Protein AF-A0A7S1SVE2-F1 (afdb_monomer_lite)

Foldseek 3Di:
DFEPPDPVSVVVVVVVCVVPVPPPDDYDDVVLNVVLCVQFVARADPLSSVVSVCLVPPPAAEDEPLQDDPPALDAPDLPDNDDDDVPVVVNHDSVSSVVVVVVCVVVVVYHHQYQQPDADCVVPVDDNPDHQFQDENYHPRNDTFHDWDAQWADAVPCSNFIDGHPVTNVQHRGGRPGGDDDPPDDCVVVVGHGDDNVD

Secondary structure (DSSP, 8-state):
-B---SHHHHHHHHHHHHH-TTS---B--HHHHHHHHTSSSSPPPHHHHHHHHHHHH-SS-EE-S----TTSSS-SSSS----PPTTGGGGS-HHHHHHHHHHHHHTTSSEE--TT-S--HHHH-----SPPTT----TT--SPPPP-BTTEEEETTEEEEEEE-TTHHHH---B-S---PPTT--TTTTTPPPP-TT-

InterPro domains:
  IPR001675 Glycosyl transferase family 29 [PF00777] (24-109)
  IPR038578 GT29-like superfamiliy [G3DSA:3.90.1480.20] (2-114)

pLDDT: mean 71.11, std 17.07, range [37.72, 96.81]

Organism: NCBI:txid63592

Radius of gyration: 19.9 Å; chains: 1; bounding box: 57×47×45 Å

Sequence (199 aa):
LQQMQSKNALLRYSRMKHDDPDLHLAALDPAFTAYVNANIATLPTGGYFALMFALQKCRTIRIYGFHWQQGHGVPHHYFNTEKPLAGTEQLHDYAAEHERLDALADAGVVEVAQPCLRGCQDETGVPCQKCAPGSACACGGGHPLPLALPGFCHLPRALHCFYACPGGAAQCPGGPGGSACPRGFSPLKENATCASRED

Structure (mmCIF, N/CA/C/O backbone):
data_AF-A0A7S1SVE2-F1
#
_entry.id   AF-A0A7S1SVE2-F1
#
loop_
_atom_site.group_PDB
_atom_site.id
_atom_site.type_symbol
_atom_site.label_atom_id
_atom_site.label_alt_id
_atom_site.label_comp_id
_atom_site.label_asym_id
_atom_site.label_entity_id
_atom_site.label_seq_id
_atom_site.pdbx_PDB_ins_code
_atom_site.Cartn_x
_atom_site.Cartn_y
_atom_site.Cartn_z
_atom_site.occupancy
_atom_site.B_iso_or_equiv
_atom_site.auth_seq_id
_atom_site.auth_comp_id
_atom_site.auth_asym_id
_atom_site.auth_atom_id
_atom_site.pdbx_PDB_model_num
ATOM 1 N N . LEU A 1 1 ? 14.997 -2.730 2.471 1.00 73.31 1 LEU A N 1
ATOM 2 C CA . LEU A 1 1 ? 14.694 -3.420 1.197 1.00 73.31 1 LEU A CA 1
ATOM 3 C C . LEU A 1 1 ? 14.656 -2.363 0.101 1.00 73.31 1 LEU A C 1
ATOM 5 O O . LEU A 1 1 ? 13.967 -1.373 0.297 1.00 73.31 1 LEU A O 1
ATOM 9 N N . GLN A 1 2 ? 15.396 -2.527 -0.994 1.00 81.94 2 GLN A N 1
ATOM 10 C CA . GLN A 1 2 ? 15.449 -1.554 -2.091 1.00 81.94 2 GLN A CA 1
ATOM 11 C C . GLN A 1 2 ? 14.852 -2.146 -3.373 1.00 81.94 2 GLN A C 1
ATOM 13 O O . GLN A 1 2 ? 15.250 -3.229 -3.803 1.00 81.94 2 GLN A O 1
ATOM 18 N N . GLN A 1 3 ? 13.924 -1.413 -3.993 1.00 79.75 3 GLN A N 1
ATOM 19 C CA . GLN A 1 3 ? 13.414 -1.715 -5.332 1.00 79.75 3 GLN A CA 1
ATOM 20 C C . GLN A 1 3 ? 14.451 -1.258 -6.359 1.00 79.75 3 GLN A C 1
ATOM 22 O O . GLN A 1 3 ? 14.802 -0.078 -6.409 1.00 79.75 3 GLN A O 1
ATOM 27 N N . MET A 1 4 ? 14.964 -2.186 -7.163 1.00 82.00 4 MET A N 1
ATOM 28 C CA . MET A 1 4 ? 16.015 -1.922 -8.152 1.00 82.00 4 MET A CA 1
ATOM 29 C C . MET A 1 4 ? 15.425 -1.479 -9.502 1.00 82.00 4 MET A C 1
ATOM 31 O O . MET A 1 4 ? 15.823 -1.955 -10.558 1.00 82.00 4 MET A O 1
ATOM 35 N N . GLN A 1 5 ? 14.456 -0.559 -9.470 1.00 78.00 5 GLN A N 1
ATOM 36 C CA . GLN A 1 5 ? 13.711 -0.108 -10.655 1.00 78.00 5 GLN A CA 1
ATOM 37 C C . GLN A 1 5 ? 14.411 0.992 -11.469 1.00 78.00 5 GLN A C 1
ATOM 39 O O . GLN A 1 5 ? 13.958 1.340 -12.555 1.00 78.00 5 GLN A O 1
ATOM 44 N N . SER A 1 6 ? 15.494 1.584 -10.960 1.00 80.12 6 SER A N 1
ATOM 45 C CA . SER A 1 6 ? 16.205 2.658 -11.660 1.00 80.12 6 SER A CA 1
ATOM 46 C C . SER A 1 6 ? 17.694 2.685 -11.331 1.00 80.12 6 SER A C 1
ATOM 48 O O . SER A 1 6 ? 18.129 2.239 -10.266 1.00 80.12 6 SER A O 1
ATOM 50 N N . LYS A 1 7 ? 18.480 3.310 -12.217 1.00 85.75 7 LYS A N 1
ATOM 51 C CA . LYS A 1 7 ? 19.903 3.598 -11.974 1.00 85.75 7 LYS A CA 1
ATOM 52 C C . LYS A 1 7 ? 20.111 4.358 -10.660 1.00 85.75 7 LYS A C 1
ATOM 54 O O . LYS A 1 7 ? 21.048 4.068 -9.926 1.00 85.75 7 LYS A O 1
ATOM 59 N N . ASN A 1 8 ? 19.222 5.298 -10.337 1.00 85.81 8 ASN A N 1
ATOM 60 C CA . ASN A 1 8 ? 19.309 6.077 -9.102 1.00 85.81 8 ASN A CA 1
ATOM 61 C C . ASN A 1 8 ? 19.099 5.213 -7.854 1.00 85.81 8 ASN A C 1
ATOM 63 O O . ASN A 1 8 ? 19.804 5.404 -6.864 1.00 85.81 8 ASN A O 1
ATOM 67 N N . ALA A 1 9 ? 18.175 4.249 -7.900 1.00 83.25 9 ALA A N 1
ATOM 68 C CA . ALA A 1 9 ? 17.971 3.307 -6.804 1.00 83.25 9 ALA A CA 1
ATOM 69 C C . ALA A 1 9 ? 19.207 2.419 -6.579 1.00 83.25 9 ALA A C 1
ATOM 71 O O . ALA A 1 9 ? 19.629 2.247 -5.437 1.00 83.25 9 ALA A O 1
ATOM 72 N N . LEU A 1 10 ? 19.834 1.939 -7.660 1.00 87.00 10 LEU A N 1
ATOM 73 C CA . LEU A 1 10 ? 21.079 1.170 -7.588 1.00 87.00 10 LEU A CA 1
ATOM 74 C C . LEU A 1 10 ? 22.224 2.000 -6.994 1.00 87.00 10 LEU A C 1
ATOM 76 O O . LEU A 1 10 ? 22.891 1.553 -6.067 1.00 87.00 10 LEU A O 1
ATOM 80 N N . LEU A 1 11 ? 22.426 3.229 -7.479 1.00 91.12 11 LEU A N 1
ATOM 81 C CA . LEU A 1 11 ? 23.475 4.115 -6.966 1.00 91.12 11 LEU A CA 1
ATOM 82 C C . LEU A 1 11 ? 23.271 4.450 -5.484 1.00 91.12 11 LEU A C 1
ATOM 84 O O . LEU A 1 11 ? 24.244 4.501 -4.733 1.00 91.12 11 LEU A O 1
ATOM 88 N N . ARG A 1 12 ? 22.020 4.648 -5.045 1.00 89.31 12 ARG A N 1
ATOM 89 C CA . ARG A 1 12 ? 21.700 4.829 -3.621 1.00 89.31 12 ARG A CA 1
ATOM 90 C C . ARG A 1 12 ? 22.017 3.580 -2.809 1.00 89.31 12 ARG A C 1
ATOM 92 O O . ARG A 1 12 ? 22.673 3.707 -1.784 1.00 89.31 12 ARG A O 1
ATOM 99 N N . TYR A 1 13 ? 21.614 2.398 -3.277 1.00 91.06 13 TYR A N 1
ATOM 100 C CA . TYR A 1 13 ? 21.938 1.133 -2.614 1.00 91.06 13 TYR A CA 1
ATOM 101 C C . TYR A 1 13 ? 23.452 0.954 -2.452 1.00 91.06 13 TYR A C 1
ATOM 103 O O . TYR A 1 13 ? 23.924 0.690 -1.348 1.00 91.06 13 TYR A O 1
ATOM 111 N N . SER A 1 14 ? 24.216 1.149 -3.533 1.00 91.69 14 SER A N 1
ATOM 112 C CA . SER A 1 14 ? 25.677 1.032 -3.514 1.00 91.69 14 SER A CA 1
ATOM 113 C C . SER A 1 14 ? 26.319 2.031 -2.559 1.00 91.69 14 SER A C 1
ATOM 115 O O . SER A 1 14 ? 27.218 1.650 -1.820 1.00 91.69 14 SER A O 1
ATOM 117 N N . ARG A 1 15 ? 25.842 3.283 -2.532 1.00 94.50 15 ARG A N 1
ATOM 118 C CA . ARG A 1 15 ? 26.334 4.296 -1.592 1.00 94.50 15 ARG A CA 1
ATOM 119 C C . ARG A 1 15 ? 26.046 3.905 -0.144 1.00 94.50 15 ARG A C 1
ATOM 121 O O . ARG A 1 15 ? 26.966 3.878 0.652 1.00 94.50 15 ARG A O 1
ATOM 128 N N . MET A 1 16 ? 24.809 3.526 0.177 1.00 93.62 16 MET A N 1
ATOM 129 C CA . MET A 1 16 ? 24.431 3.136 1.543 1.00 93.62 16 MET A CA 1
ATOM 130 C C . MET A 1 16 ? 25.249 1.945 2.052 1.00 93.62 16 MET A C 1
ATOM 132 O O . MET A 1 16 ? 25.667 1.947 3.200 1.00 93.62 16 MET A O 1
ATOM 136 N N . LYS A 1 17 ? 25.508 0.952 1.194 1.00 93.19 17 LYS A N 1
ATOM 137 C CA . LYS A 1 17 ? 26.365 -0.194 1.528 1.00 93.19 17 LYS A CA 1
ATOM 138 C C . LYS A 1 17 ? 27.854 0.140 1.604 1.00 93.19 17 LYS A C 1
ATOM 140 O O . LYS A 1 17 ? 28.587 -0.565 2.284 1.00 93.19 17 LYS A O 1
ATOM 145 N N . HIS A 1 18 ? 28.310 1.147 0.867 1.00 94.62 1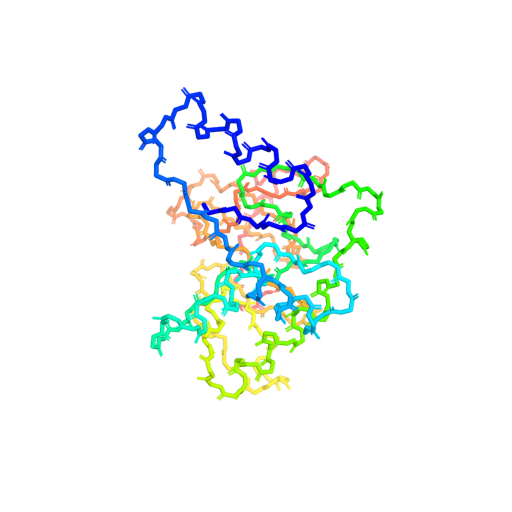8 HIS A N 1
ATOM 146 C CA . HIS A 1 18 ? 29.689 1.615 0.944 1.00 94.62 18 HIS A CA 1
ATOM 147 C C . HIS A 1 18 ? 29.936 2.403 2.234 1.00 94.62 18 HIS A C 1
ATOM 149 O O . HIS A 1 18 ? 30.933 2.161 2.905 1.00 94.62 18 HIS A O 1
ATOM 155 N N . ASP A 1 19 ? 29.011 3.303 2.573 1.00 96.81 19 ASP A N 1
ATOM 156 C CA . ASP A 1 19 ? 29.091 4.165 3.754 1.00 96.81 19 ASP A CA 1
ATOM 157 C C . ASP A 1 19 ? 28.891 3.364 5.056 1.00 96.81 19 ASP A C 1
ATOM 159 O O . ASP A 1 19 ? 29.507 3.680 6.071 1.00 96.81 19 ASP A O 1
ATOM 163 N N . ASP A 1 20 ? 28.062 2.313 5.021 1.00 96.06 20 ASP A N 1
ATOM 164 C CA . ASP A 1 20 ? 27.838 1.376 6.127 1.00 96.06 20 ASP A CA 1
ATOM 165 C C . ASP A 1 20 ? 27.768 -0.079 5.603 1.00 96.06 20 ASP A C 1
ATOM 167 O O . ASP A 1 20 ? 26.706 -0.552 5.169 1.00 96.06 20 ASP A O 1
ATOM 171 N N . PRO A 1 21 ? 28.901 -0.809 5.608 1.00 92.44 21 PRO A N 1
ATOM 172 C CA . PRO A 1 21 ? 28.959 -2.199 5.151 1.00 92.44 21 PRO A CA 1
ATOM 173 C C . PRO A 1 21 ? 28.068 -3.157 5.955 1.00 92.44 21 PRO A C 1
ATOM 175 O O . PRO A 1 21 ? 27.505 -4.103 5.380 1.00 92.44 21 PRO A O 1
ATOM 178 N N . ASP A 1 22 ? 27.904 -2.881 7.252 1.00 95.12 22 ASP A N 1
ATOM 179 C CA . ASP A 1 22 ? 27.164 -3.714 8.203 1.00 95.12 22 ASP A CA 1
ATOM 180 C C . ASP A 1 22 ? 25.651 -3.459 8.145 1.00 95.12 22 ASP A C 1
ATOM 182 O O . ASP A 1 22 ? 24.858 -4.281 8.611 1.00 95.12 22 ASP A O 1
ATOM 186 N N . LEU A 1 23 ? 25.218 -2.375 7.490 1.00 91.88 23 LEU A N 1
ATOM 187 C CA . LEU A 1 23 ? 23.808 -2.085 7.261 1.00 91.88 23 LEU A CA 1
ATOM 188 C C . LEU A 1 23 ? 23.104 -3.279 6.611 1.00 91.88 23 LEU A C 1
ATOM 190 O O . LEU A 1 23 ? 23.381 -3.633 5.463 1.00 91.88 23 LEU A O 1
ATOM 194 N N . HIS A 1 24 ? 22.116 -3.870 7.280 1.00 90.06 24 HIS A N 1
ATOM 195 C CA . HIS A 1 24 ? 21.310 -4.963 6.726 1.00 90.06 24 HIS A CA 1
ATOM 196 C C . HIS A 1 24 ? 20.343 -4.469 5.635 1.00 90.06 24 HIS A C 1
ATOM 198 O O . HIS A 1 24 ? 19.133 -4.348 5.826 1.00 90.06 24 HIS A O 1
ATOM 204 N N . LEU A 1 25 ? 20.889 -4.187 4.452 1.00 89.19 25 LEU A N 1
ATOM 205 C CA . LEU A 1 25 ? 20.150 -3.748 3.278 1.00 89.19 25 LEU A CA 1
ATOM 206 C C . LEU A 1 25 ? 20.043 -4.889 2.264 1.00 89.19 25 LEU A C 1
ATOM 208 O O . LEU A 1 25 ? 21.051 -5.385 1.769 1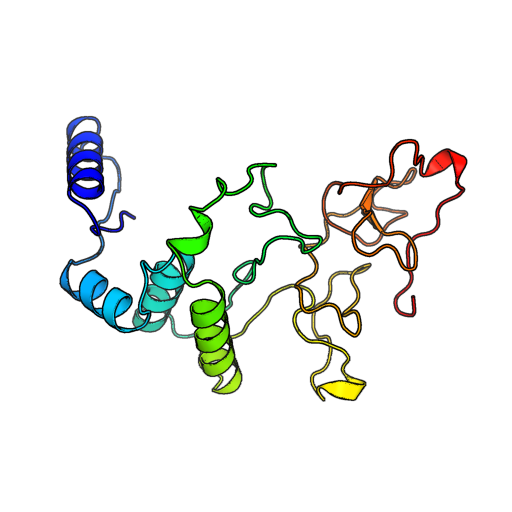.00 89.19 25 LEU A O 1
ATOM 212 N N . ALA A 1 26 ? 18.810 -5.281 1.948 1.00 88.44 26 ALA A N 1
ATOM 213 C CA . ALA A 1 26 ? 18.498 -6.236 0.889 1.00 88.44 26 ALA A CA 1
ATOM 214 C C . ALA A 1 26 ? 17.990 -5.515 -0.365 1.00 88.44 26 ALA A C 1
ATOM 216 O O . ALA A 1 26 ? 17.262 -4.520 -0.262 1.00 88.44 26 ALA A O 1
ATOM 217 N N . ALA A 1 27 ? 18.333 -6.047 -1.533 1.00 88.81 27 ALA A 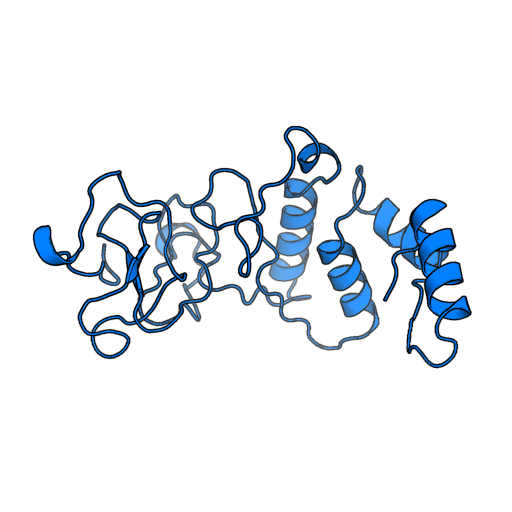N 1
ATOM 218 C CA . ALA A 1 27 ? 17.824 -5.618 -2.829 1.00 88.81 27 ALA A CA 1
ATOM 219 C C . ALA A 1 27 ? 16.829 -6.648 -3.366 1.00 88.81 27 ALA A C 1
ATOM 221 O O . ALA A 1 27 ? 17.033 -7.850 -3.198 1.00 88.81 27 ALA A O 1
ATOM 222 N N . LEU A 1 28 ? 15.765 -6.182 -4.017 1.00 88.00 28 LEU A N 1
ATOM 223 C CA . LEU A 1 28 ? 14.908 -7.073 -4.789 1.00 88.00 28 LEU A CA 1
ATOM 224 C C . LEU A 1 28 ? 15.613 -7.497 -6.075 1.00 88.00 28 LEU A C 1
ATOM 226 O O . LEU A 1 28 ? 16.250 -6.679 -6.741 1.00 88.00 28 LEU A O 1
ATOM 230 N N . ASP A 1 29 ? 15.466 -8.776 -6.414 1.00 88.00 29 ASP A N 1
ATOM 231 C CA . ASP A 1 29 ? 16.019 -9.340 -7.637 1.00 88.00 29 ASP A CA 1
ATOM 232 C C . ASP A 1 29 ? 15.443 -8.621 -8.881 1.00 88.00 29 ASP A C 1
ATOM 234 O O . ASP A 1 29 ? 14.239 -8.317 -8.916 1.00 88.00 29 ASP A O 1
ATOM 238 N N . PRO A 1 30 ? 16.259 -8.320 -9.909 1.00 87.44 30 PRO A N 1
ATOM 239 C CA . PRO A 1 30 ? 15.777 -7.676 -11.128 1.00 87.44 30 PRO A CA 1
ATOM 240 C C . PRO A 1 30 ? 14.680 -8.462 -11.857 1.00 87.44 30 PRO A C 1
ATOM 242 O O . PRO A 1 30 ? 13.765 -7.847 -12.400 1.00 87.44 30 PRO A O 1
ATOM 245 N N . ALA A 1 31 ? 14.715 -9.799 -11.841 1.00 90.06 31 ALA A N 1
ATOM 246 C CA . ALA A 1 31 ? 13.683 -10.631 -12.456 1.00 90.06 31 ALA A CA 1
ATOM 247 C C . ALA A 1 31 ? 12.367 -10.564 -11.672 1.00 90.06 31 ALA A C 1
ATOM 249 O O . ALA A 1 31 ? 11.300 -10.462 -12.274 1.00 90.06 31 ALA A O 1
ATOM 250 N N . PHE A 1 32 ? 12.429 -10.527 -10.336 1.00 91.44 32 PHE A N 1
ATOM 251 C CA . PHE A 1 32 ? 11.241 -10.255 -9.521 1.00 91.44 32 PHE A CA 1
ATOM 252 C C . PHE A 1 32 ? 10.682 -8.857 -9.815 1.00 91.44 32 PHE A C 1
ATOM 254 O O . PHE A 1 32 ? 9.477 -8.683 -9.966 1.00 91.44 32 PHE A O 1
ATOM 261 N N . THR A 1 33 ? 11.558 -7.864 -9.969 1.00 89.31 33 THR A N 1
ATOM 262 C CA . THR A 1 33 ? 11.158 -6.495 -10.321 1.00 89.31 33 THR A CA 1
ATOM 263 C C . THR A 1 33 ? 10.465 -6.440 -11.683 1.00 89.31 33 THR A C 1
ATOM 265 O O . THR A 1 33 ? 9.411 -5.819 -11.807 1.00 89.31 33 THR A O 1
ATOM 268 N N . ALA A 1 34 ? 11.006 -7.130 -12.689 1.00 89.62 34 ALA A N 1
ATOM 269 C CA . ALA A 1 34 ? 10.391 -7.248 -14.007 1.00 89.62 34 ALA A CA 1
ATOM 270 C C . ALA A 1 34 ? 9.034 -7.965 -13.949 1.00 89.62 34 ALA A C 1
ATOM 272 O O . ALA A 1 34 ? 8.084 -7.522 -14.588 1.00 89.62 34 ALA A O 1
ATOM 273 N N . TYR A 1 35 ? 8.924 -9.025 -13.144 1.00 92.38 35 TYR A N 1
ATOM 274 C CA . TYR A 1 35 ? 7.667 -9.732 -12.918 1.00 92.38 35 TYR A CA 1
ATOM 275 C C . TYR A 1 35 ? 6.592 -8.813 -12.324 1.00 92.38 35 TYR A C 1
ATOM 277 O O . TYR A 1 35 ? 5.489 -8.746 -12.859 1.00 92.38 35 TYR A O 1
ATOM 285 N N . VAL A 1 36 ? 6.902 -8.051 -11.269 1.00 92.38 36 VAL A N 1
ATOM 286 C CA . VAL A 1 36 ? 5.935 -7.111 -10.675 1.00 92.38 36 VAL A CA 1
ATOM 287 C C . VAL A 1 36 ? 5.530 -6.029 -11.680 1.00 92.38 36 VAL A C 1
ATOM 289 O O . VAL A 1 36 ? 4.340 -5.777 -11.854 1.00 92.38 36 VAL A O 1
ATOM 292 N N . ASN A 1 37 ? 6.496 -5.456 -12.403 1.00 89.94 37 ASN A N 1
ATOM 293 C CA . ASN A 1 37 ? 6.238 -4.439 -13.426 1.00 89.94 37 ASN A CA 1
ATOM 294 C C . ASN A 1 37 ? 5.391 -4.954 -14.605 1.00 89.94 37 ASN A C 1
ATOM 296 O O . ASN A 1 37 ? 4.786 -4.152 -15.298 1.00 89.94 37 ASN A O 1
ATOM 300 N N . ALA A 1 38 ? 5.331 -6.264 -14.856 1.00 91.25 38 ALA A N 1
ATOM 301 C CA . ALA A 1 38 ? 4.496 -6.823 -15.921 1.00 91.25 38 ALA A CA 1
ATOM 302 C C . ALA A 1 38 ? 2.999 -6.900 -15.554 1.00 91.25 38 ALA A C 1
ATOM 304 O O . ALA A 1 38 ? 2.173 -7.146 -16.429 1.00 91.25 38 ALA A O 1
ATOM 305 N N . ASN A 1 39 ? 2.641 -6.715 -14.276 1.00 88.06 39 ASN A N 1
ATOM 306 C CA . ASN A 1 39 ? 1.264 -6.861 -13.785 1.00 88.06 39 ASN A CA 1
ATOM 307 C C . ASN A 1 39 ? 0.472 -5.536 -13.733 1.00 88.06 39 ASN A C 1
ATOM 309 O O . ASN A 1 39 ? -0.752 -5.565 -13.586 1.00 88.06 39 ASN A O 1
ATOM 313 N N . ILE A 1 40 ? 1.148 -4.391 -13.869 1.00 87.00 40 ILE A N 1
ATOM 314 C CA . ILE A 1 40 ? 0.571 -3.036 -13.870 1.00 87.00 40 ILE A CA 1
ATOM 315 C C . ILE A 1 40 ? 1.204 -2.261 -15.035 1.00 87.00 40 ILE A C 1
ATOM 317 O O . ILE A 1 40 ? 2.403 -2.371 -15.265 1.00 87.00 40 ILE A O 1
ATOM 321 N N . ALA A 1 41 ? 0.412 -1.494 -15.791 1.00 83.31 41 ALA A N 1
ATOM 322 C CA . ALA A 1 41 ? 0.895 -0.808 -16.997 1.00 83.31 41 ALA A CA 1
ATOM 323 C C . ALA A 1 41 ? 1.841 0.373 -16.700 1.00 83.31 41 ALA A C 1
ATOM 325 O O . ALA A 1 41 ? 2.694 0.716 -17.519 1.00 83.31 41 ALA A O 1
ATOM 326 N N . THR A 1 42 ? 1.679 1.004 -15.539 1.00 83.69 42 THR A N 1
ATOM 327 C CA . THR A 1 42 ? 2.524 2.098 -15.050 1.00 83.69 42 THR A CA 1
ATOM 328 C C . THR A 1 42 ? 3.547 1.590 -14.034 1.00 83.69 42 THR A C 1
ATOM 330 O O . THR A 1 42 ? 3.628 0.397 -13.750 1.00 83.69 42 THR A O 1
ATOM 333 N N . LEU A 1 43 ? 4.333 2.496 -13.444 1.00 85.00 43 LEU A N 1
ATOM 334 C CA . LEU A 1 43 ? 5.261 2.129 -12.380 1.00 85.00 43 LEU A CA 1
ATOM 335 C C . LEU A 1 43 ? 4.462 1.624 -11.163 1.00 85.00 43 LEU A C 1
ATOM 337 O O . LEU A 1 43 ? 3.666 2.397 -10.627 1.00 85.00 43 LEU A O 1
ATOM 341 N N . PRO A 1 44 ? 4.657 0.382 -10.690 1.00 89.25 44 PRO A N 1
ATOM 342 C CA . PRO A 1 44 ? 3.951 -0.088 -9.506 1.00 89.25 44 PRO A CA 1
ATOM 343 C C . PRO A 1 44 ? 4.454 0.621 -8.244 1.00 89.25 44 PRO A C 1
ATOM 345 O O . PRO A 1 44 ? 5.639 0.956 -8.136 1.00 89.25 44 PRO A O 1
ATOM 348 N N . THR A 1 45 ? 3.571 0.835 -7.275 1.00 88.12 45 THR A N 1
ATOM 349 C CA . THR A 1 45 ? 3.899 1.434 -5.983 1.00 88.12 45 THR A CA 1
ATOM 350 C C . THR A 1 45 ? 4.755 0.497 -5.140 1.00 88.12 45 THR A C 1
ATOM 352 O O . THR A 1 45 ? 4.777 -0.729 -5.305 1.00 88.12 45 THR A O 1
ATOM 355 N N . GLY A 1 46 ? 5.421 1.063 -4.131 1.00 87.62 46 GLY A N 1
ATOM 356 C CA . GLY A 1 46 ? 6.117 0.239 -3.151 1.00 87.62 46 GLY A CA 1
ATOM 357 C C . GLY A 1 46 ? 5.199 -0.683 -2.348 1.00 87.62 46 GLY A C 1
ATOM 358 O O . GLY A 1 46 ? 5.639 -1.763 -1.949 1.00 87.62 46 GLY A O 1
ATOM 359 N N . GLY A 1 47 ? 3.930 -0.301 -2.174 1.00 89.31 47 GLY A N 1
ATOM 360 C CA . GLY A 1 47 ? 2.908 -1.158 -1.582 1.00 89.31 47 GLY A CA 1
ATOM 361 C C . GLY A 1 47 ? 2.654 -2.393 -2.441 1.00 89.31 47 GLY A C 1
ATOM 362 O O . GLY A 1 47 ? 2.694 -3.512 -1.927 1.00 89.31 47 GLY A O 1
ATOM 363 N N . TYR A 1 48 ? 2.467 -2.218 -3.751 1.00 91.81 48 TYR A N 1
ATOM 364 C CA . TYR A 1 48 ? 2.234 -3.335 -4.669 1.00 91.81 48 TYR A CA 1
ATOM 365 C C . TYR A 1 48 ? 3.432 -4.289 -4.735 1.00 91.81 48 TYR A C 1
ATOM 367 O O . TYR A 1 48 ? 3.271 -5.507 -4.678 1.00 91.81 48 TYR A O 1
ATOM 375 N N . PHE A 1 49 ? 4.657 -3.756 -4.724 1.00 92.38 49 PHE A N 1
ATOM 376 C CA . PHE A 1 49 ? 5.868 -4.573 -4.590 1.00 92.38 49 PHE A CA 1
ATOM 377 C C . PHE A 1 49 ? 5.879 -5.425 -3.318 1.00 92.38 49 PHE A C 1
ATOM 379 O O . PHE A 1 49 ? 6.231 -6.606 -3.366 1.00 92.38 49 PHE A O 1
ATOM 386 N N . ALA A 1 50 ? 5.499 -4.839 -2.182 1.00 91.75 50 ALA A N 1
ATOM 387 C CA . ALA A 1 50 ? 5.429 -5.554 -0.915 1.00 91.75 50 ALA A CA 1
ATOM 388 C C . ALA A 1 50 ? 4.347 -6.646 -0.934 1.00 91.75 50 ALA A C 1
ATOM 390 O O . ALA A 1 50 ? 4.602 -7.751 -0.456 1.00 91.75 50 ALA A O 1
ATOM 391 N N . LEU A 1 51 ? 3.185 -6.372 -1.539 1.00 93.69 51 LEU A N 1
ATOM 392 C CA . LEU A 1 51 ? 2.118 -7.352 -1.754 1.00 93.69 51 LEU A CA 1
ATOM 393 C C . LEU A 1 51 ? 2.611 -8.540 -2.585 1.00 93.69 51 LEU A C 1
ATOM 395 O O . LEU A 1 51 ? 2.543 -9.685 -2.135 1.00 93.69 51 LEU A O 1
ATOM 399 N N . MET A 1 52 ? 3.179 -8.272 -3.762 1.00 94.69 52 MET A N 1
ATOM 400 C CA . MET A 1 52 ? 3.688 -9.321 -4.646 1.00 94.69 52 MET A CA 1
ATOM 401 C C . MET A 1 52 ? 4.806 -10.132 -3.991 1.00 94.69 52 MET A C 1
ATOM 403 O O . MET A 1 52 ? 4.900 -11.336 -4.209 1.00 94.69 52 MET A O 1
ATOM 407 N N . PHE A 1 53 ? 5.636 -9.506 -3.153 1.00 93.81 53 PHE A N 1
ATOM 408 C CA . PHE A 1 53 ? 6.674 -10.207 -2.403 1.00 93.81 53 PHE A CA 1
ATOM 409 C C . PHE A 1 53 ? 6.079 -11.096 -1.304 1.00 93.81 53 PHE A C 1
ATOM 411 O O . PHE A 1 53 ? 6.483 -12.251 -1.161 1.00 93.81 53 PHE A O 1
ATOM 418 N N . ALA A 1 54 ? 5.095 -10.590 -0.556 1.00 95.19 54 ALA A N 1
ATOM 419 C CA . ALA A 1 54 ? 4.409 -11.350 0.483 1.00 95.19 54 ALA A CA 1
ATOM 420 C C . ALA A 1 54 ? 3.717 -12.593 -0.094 1.00 95.19 54 ALA A C 1
ATOM 422 O O . ALA A 1 54 ? 3.827 -13.666 0.497 1.00 95.19 54 ALA A O 1
ATOM 423 N N . LEU A 1 55 ? 3.109 -12.489 -1.284 1.00 95.56 55 LEU A N 1
ATOM 424 C CA . LEU A 1 55 ? 2.505 -13.621 -2.007 1.00 95.56 55 LEU A CA 1
ATOM 425 C C . LEU A 1 55 ? 3.488 -14.771 -2.272 1.00 95.56 55 LEU A C 1
ATOM 427 O O . LEU A 1 55 ? 3.072 -15.921 -2.359 1.00 95.56 55 LEU A O 1
ATOM 431 N N . GLN A 1 56 ? 4.790 -14.489 -2.354 1.00 94.00 56 GLN A N 1
ATOM 432 C CA . GLN A 1 56 ? 5.828 -15.503 -2.577 1.00 94.00 56 GLN A CA 1
ATOM 433 C C . GLN A 1 56 ? 6.388 -16.109 -1.281 1.00 94.00 56 GLN A C 1
ATOM 435 O O . GLN A 1 56 ? 7.146 -17.079 -1.331 1.00 94.00 56 GLN A O 1
ATOM 440 N N . LYS A 1 57 ? 6.110 -15.507 -0.119 1.00 94.75 57 LYS A N 1
ATOM 441 C CA . LYS A 1 57 ? 6.809 -15.822 1.141 1.00 94.75 57 LYS A CA 1
ATOM 442 C C . LYS A 1 57 ? 5.889 -16.178 2.299 1.00 94.75 57 LYS A C 1
ATOM 444 O O . LYS A 1 57 ? 6.324 -16.866 3.220 1.00 94.75 57 LYS A O 1
ATOM 449 N N . CYS A 1 58 ? 4.647 -15.716 2.278 1.00 96.00 58 CYS A N 1
ATOM 450 C CA . CYS A 1 58 ? 3.727 -15.821 3.398 1.00 96.00 58 CYS A CA 1
ATOM 451 C C . CYS A 1 58 ? 2.603 -16.812 3.089 1.00 96.00 58 CYS A C 1
ATOM 453 O O . CYS A 1 58 ? 2.045 -16.819 1.999 1.00 96.00 58 CYS A O 1
ATOM 455 N N . ARG A 1 59 ? 2.218 -17.615 4.089 1.00 95.38 59 ARG A N 1
ATOM 456 C CA . ARG A 1 59 ? 1.040 -18.498 4.009 1.00 95.38 59 ARG A CA 1
ATOM 457 C C . ARG A 1 59 ? -0.279 -17.726 4.092 1.00 95.38 59 ARG A C 1
ATOM 459 O O . ARG A 1 59 ? -1.288 -18.159 3.551 1.00 95.38 59 ARG A O 1
ATOM 466 N N . THR A 1 60 ? -0.285 -16.626 4.834 1.00 91.56 60 THR A N 1
ATOM 467 C CA . THR A 1 60 ? -1.462 -15.785 5.055 1.00 91.56 60 THR A CA 1
ATOM 468 C C . THR A 1 60 ? -1.012 -14.340 5.027 1.00 91.56 60 THR A C 1
ATOM 470 O O . THR A 1 60 ? -0.000 -13.998 5.641 1.00 91.56 60 THR A O 1
ATOM 473 N N . ILE A 1 61 ? -1.762 -13.504 4.317 1.00 91.81 61 ILE A N 1
ATOM 474 C CA . ILE A 1 61 ? -1.425 -12.102 4.095 1.00 91.81 61 ILE A CA 1
ATOM 475 C C . ILE A 1 61 ? -2.617 -11.273 4.537 1.00 91.81 61 ILE A C 1
ATOM 477 O O . ILE A 1 61 ? -3.731 -11.485 4.064 1.00 91.81 61 ILE A O 1
ATOM 481 N N . ARG A 1 62 ? -2.366 -10.337 5.452 1.00 85.38 62 ARG A N 1
ATOM 482 C CA . ARG A 1 62 ? -3.339 -9.338 5.892 1.00 85.38 62 ARG A CA 1
ATOM 483 C C . ARG A 1 62 ? -2.844 -7.966 5.493 1.00 85.38 62 ARG A C 1
ATOM 485 O O . ARG A 1 62 ? -1.713 -7.617 5.826 1.00 85.38 62 ARG A O 1
ATOM 492 N N . ILE A 1 63 ? -3.673 -7.212 4.787 1.00 80.25 63 ILE A N 1
ATOM 493 C CA . ILE A 1 63 ? -3.275 -5.937 4.192 1.00 80.25 63 ILE A CA 1
ATOM 494 C C . ILE A 1 63 ? -4.014 -4.788 4.860 1.00 80.25 63 ILE A C 1
ATOM 496 O O . ILE A 1 63 ? -5.239 -4.803 4.976 1.00 80.25 63 ILE A O 1
ATOM 500 N N . TYR A 1 64 ? -3.248 -3.775 5.263 1.00 77.75 64 TYR A N 1
ATOM 501 C CA . TYR A 1 64 ? -3.720 -2.573 5.940 1.00 77.75 64 TYR A CA 1
ATOM 502 C C . TYR A 1 64 ? -3.215 -1.331 5.196 1.00 77.75 64 TYR A C 1
ATOM 504 O O . TYR A 1 64 ? -2.071 -1.323 4.749 1.00 77.75 64 TYR A O 1
ATOM 512 N N . GLY A 1 65 ? -4.041 -0.285 5.086 1.00 75.12 65 GLY A N 1
ATOM 513 C CA . GLY A 1 65 ? -3.625 1.025 4.561 1.00 75.12 65 GLY A CA 1
ATOM 514 C C . GLY A 1 65 ? -3.139 1.038 3.106 1.00 75.12 65 GLY A C 1
ATOM 515 O O . GLY A 1 65 ? -2.332 1.887 2.749 1.00 75.12 65 GLY A O 1
ATOM 516 N N . PHE A 1 66 ? -3.590 0.092 2.281 1.00 78.31 66 PHE A N 1
ATOM 517 C CA . PHE A 1 66 ? -3.226 -0.003 0.862 1.00 78.31 66 PHE A CA 1
ATOM 518 C C . PHE A 1 66 ? -4.097 0.886 -0.032 1.00 78.31 66 PHE A C 1
ATOM 520 O O . PHE A 1 66 ? -3.649 1.357 -1.074 1.00 78.31 66 PHE A O 1
ATOM 527 N N . HIS A 1 67 ? -5.347 1.123 0.374 1.00 71.88 67 HIS A N 1
ATOM 528 C CA . HIS A 1 67 ? -6.274 1.895 -0.437 1.00 71.88 67 HIS A CA 1
ATOM 529 C C . HIS A 1 67 ? -6.121 3.370 -0.082 1.00 71.88 67 HIS A C 1
ATOM 531 O O . HIS A 1 67 ? -6.462 3.798 1.019 1.00 71.88 67 HIS A O 1
ATOM 537 N N . TRP A 1 68 ? -5.599 4.145 -1.023 1.00 68.06 68 TRP A N 1
ATOM 538 C CA . TRP A 1 68 ? -5.571 5.597 -0.955 1.00 68.06 68 TRP A CA 1
ATOM 539 C C . TRP A 1 68 ? -5.997 6.172 -2.300 1.00 68.06 68 TRP A C 1
ATOM 541 O O . TRP A 1 68 ? -5.548 5.703 -3.343 1.00 68.06 68 TRP A O 1
ATOM 551 N N . GLN A 1 69 ? -6.837 7.201 -2.270 1.00 61.75 69 GLN A N 1
ATOM 552 C CA . GLN A 1 69 ? -7.151 7.999 -3.446 1.00 61.75 69 GLN A CA 1
ATOM 553 C C . GLN A 1 69 ? -7.340 9.462 -3.026 1.00 61.75 69 GLN A C 1
ATOM 555 O O . GLN A 1 69 ? -7.794 9.777 -1.921 1.00 61.75 69 GLN A O 1
ATOM 560 N N . GLN A 1 70 ? -6.913 10.364 -3.906 1.00 54.53 70 GLN A N 1
ATOM 561 C CA . GLN A 1 70 ? -6.911 11.799 -3.663 1.00 54.53 70 GLN A CA 1
ATOM 562 C C . GLN A 1 70 ? -8.334 12.344 -3.456 1.00 54.53 70 GLN A C 1
ATOM 564 O O . GLN A 1 70 ? -9.275 11.940 -4.131 1.00 54.53 70 GLN A O 1
ATOM 569 N N . GLY A 1 71 ? -8.490 13.298 -2.531 1.00 49.47 71 GLY A N 1
ATOM 570 C CA . GLY A 1 71 ? -9.783 13.931 -2.227 1.00 49.47 71 GLY A CA 1
ATOM 571 C C . GLY A 1 71 ? -10.635 13.167 -1.215 1.00 49.47 71 GLY A C 1
ATOM 572 O O . GLY A 1 71 ? -11.650 13.680 -0.749 1.00 49.47 71 GLY A O 1
ATOM 573 N N . HIS A 1 72 ? -10.202 11.976 -0.820 1.00 50.84 72 HIS A N 1
ATOM 574 C CA . HIS A 1 72 ? -10.874 11.178 0.191 1.00 50.84 72 HIS A CA 1
ATOM 575 C C . HIS A 1 72 ? -10.407 11.632 1.575 1.00 50.84 72 HIS A C 1
ATOM 577 O O . HIS A 1 72 ? -9.275 12.088 1.725 1.00 50.84 72 HIS A O 1
ATOM 583 N N . GLY A 1 73 ? -11.257 11.537 2.601 1.00 48.22 73 GLY A N 1
ATOM 584 C CA . GLY A 1 73 ? -10.992 12.059 3.956 1.00 48.22 73 GLY A CA 1
ATOM 585 C C . GLY A 1 73 ? -9.791 11.450 4.702 1.00 48.22 73 GLY A C 1
ATOM 586 O O . GLY A 1 73 ? -9.628 11.712 5.892 1.00 48.22 73 GLY A O 1
ATOM 587 N N . VAL A 1 74 ? -8.957 10.655 4.023 1.00 55.94 74 VAL A N 1
ATOM 588 C CA . VAL A 1 74 ? -7.738 10.031 4.535 1.00 55.94 74 VAL A CA 1
ATOM 589 C C . VAL A 1 74 ? -6.508 10.685 3.897 1.00 55.94 74 VAL A C 1
ATOM 591 O O . VAL A 1 74 ? -6.416 10.763 2.667 1.00 55.94 74 VAL A O 1
ATOM 594 N N . PRO A 1 75 ? -5.543 11.159 4.703 1.00 60.06 75 PRO A N 1
ATOM 595 C CA . PRO A 1 75 ? -4.291 11.688 4.176 1.00 60.06 75 PRO A CA 1
ATOM 596 C C . PRO A 1 75 ? -3.491 10.604 3.434 1.00 60.06 75 PRO A C 1
ATOM 598 O O . PRO A 1 75 ? -3.627 9.416 3.710 1.00 60.06 75 PRO A O 1
ATOM 601 N N . HIS A 1 76 ? -2.626 11.028 2.509 1.00 68.88 76 HIS A N 1
ATOM 602 C CA . HIS A 1 76 ? -1.761 10.131 1.726 1.00 68.88 76 HIS A CA 1
ATOM 603 C C . HIS A 1 76 ? -0.838 9.274 2.600 1.00 68.88 76 HIS A C 1
ATOM 605 O O . HIS A 1 76 ? -0.606 8.105 2.304 1.00 68.88 76 HIS A O 1
ATOM 611 N N . HIS A 1 77 ? -0.378 9.816 3.728 1.00 72.56 77 HIS A N 1
ATOM 612 C CA . HIS A 1 77 ? 0.298 9.051 4.766 1.00 72.56 77 HIS A CA 1
ATOM 613 C C . HIS A 1 77 ? -0.402 9.241 6.109 1.00 72.56 77 HIS A C 1
ATOM 615 O O . HIS A 1 77 ? -0.878 10.326 6.431 1.00 72.56 77 HIS A O 1
ATOM 621 N N . TYR A 1 78 ? -0.395 8.203 6.943 1.00 67.94 78 TYR A N 1
ATOM 622 C CA . TYR A 1 78 ? -0.986 8.275 8.283 1.00 67.94 78 TYR A CA 1
ATOM 623 C C . TYR A 1 78 ? -0.134 9.072 9.289 1.00 67.94 78 TYR A C 1
ATOM 625 O O . TYR A 1 78 ? -0.640 9.476 10.331 1.00 67.94 78 TYR A O 1
ATOM 633 N N . PHE A 1 79 ? 1.162 9.260 9.018 1.00 64.50 79 PHE A N 1
ATOM 634 C CA . PHE A 1 79 ? 2.127 9.849 9.959 1.00 64.50 79 PHE A CA 1
ATOM 635 C C . PHE A 1 79 ? 2.560 11.276 9.599 1.00 64.50 79 PHE A C 1
ATOM 637 O O . PHE A 1 79 ? 3.289 11.898 10.370 1.00 64.50 79 PHE A O 1
ATOM 644 N N . ASN A 1 80 ? 2.170 11.798 8.432 1.00 66.25 80 ASN A N 1
ATOM 645 C CA . ASN A 1 80 ? 2.517 13.153 8.009 1.00 66.25 80 ASN A CA 1
ATOM 646 C C . ASN A 1 80 ? 1.413 13.782 7.139 1.00 66.25 80 ASN A C 1
ATOM 648 O O . ASN A 1 80 ? 0.412 13.150 6.815 1.00 66.25 80 ASN A O 1
ATOM 652 N N . THR A 1 81 ? 1.590 15.056 6.786 1.00 66.88 81 THR A N 1
ATOM 653 C CA . THR A 1 81 ? 0.652 15.834 5.957 1.00 66.88 81 THR A CA 1
ATOM 654 C C . THR A 1 81 ? 1.116 15.979 4.507 1.00 66.88 81 THR A C 1
ATOM 656 O O . THR A 1 81 ? 0.611 16.834 3.775 1.00 66.88 81 THR A O 1
ATOM 659 N N . GLU A 1 82 ? 2.093 15.170 4.090 1.00 71.06 82 GLU A N 1
ATOM 660 C CA . GLU A 1 82 ? 2.610 15.185 2.728 1.00 71.06 82 GLU A CA 1
ATOM 661 C C . GLU A 1 82 ? 1.493 14.824 1.753 1.00 71.06 82 GLU A C 1
ATOM 663 O O . GLU A 1 82 ? 0.747 13.864 1.952 1.00 71.06 82 GLU A O 1
ATOM 668 N N . LYS A 1 83 ? 1.375 15.620 0.695 1.00 69.81 83 LYS A N 1
ATOM 669 C CA . LYS A 1 83 ? 0.492 15.335 -0.429 1.00 69.81 83 LYS A CA 1
ATOM 670 C C . LYS A 1 83 ? 1.369 15.002 -1.623 1.00 69.81 83 LYS A C 1
ATOM 672 O O . LYS A 1 83 ? 2.407 15.655 -1.777 1.00 69.81 83 LYS A O 1
ATOM 677 N N . PRO A 1 84 ? 0.974 14.043 -2.469 1.00 67.38 84 PRO A N 1
ATOM 678 C CA . PRO A 1 84 ? 1.693 13.815 -3.705 1.00 67.38 84 PRO A CA 1
ATOM 679 C C . PRO A 1 84 ? 1.763 15.113 -4.510 1.00 67.38 84 PRO A C 1
ATOM 681 O O . PRO A 1 84 ? 0.846 15.942 -4.487 1.00 67.38 84 PRO A O 1
ATOM 684 N N . LEU A 1 85 ? 2.875 15.308 -5.209 1.00 68.38 85 LEU A N 1
ATOM 685 C CA . LEU A 1 85 ? 3.021 16.451 -6.096 1.00 68.38 85 LEU A CA 1
ATOM 686 C C . LEU A 1 85 ? 2.000 16.325 -7.235 1.00 68.38 85 LEU A C 1
ATOM 688 O O . LEU A 1 85 ? 1.719 15.231 -7.729 1.00 68.38 85 LEU A O 1
ATOM 692 N N . ALA A 1 86 ? 1.442 17.454 -7.673 1.00 62.44 86 ALA A N 1
ATOM 693 C CA . ALA A 1 86 ? 0.503 17.456 -8.789 1.00 62.44 86 ALA A CA 1
ATOM 694 C C . ALA A 1 86 ? 1.146 16.779 -10.015 1.00 62.44 86 ALA A C 1
ATOM 696 O O . ALA A 1 86 ? 2.213 17.190 -10.471 1.00 62.44 86 ALA A O 1
ATOM 697 N N . GLY A 1 87 ? 0.514 15.714 -10.515 1.00 60.56 87 GLY A N 1
ATOM 698 C CA . GLY A 1 87 ? 1.009 14.918 -11.642 1.00 60.56 87 GLY A CA 1
ATOM 699 C C . GLY A 1 87 ? 1.918 13.736 -11.279 1.00 60.56 87 GLY A C 1
ATOM 700 O O . GLY A 1 87 ? 2.057 12.838 -12.101 1.00 60.56 87 GLY A O 1
ATOM 701 N N . THR A 1 88 ? 2.477 13.644 -10.063 1.00 62.28 88 THR A N 1
ATOM 702 C CA . THR A 1 88 ? 3.218 12.429 -9.654 1.00 62.28 88 THR A CA 1
ATOM 703 C C . THR A 1 88 ? 2.291 11.275 -9.297 1.00 62.28 88 THR A C 1
ATOM 705 O O . THR A 1 88 ? 2.697 10.123 -9.372 1.00 62.28 88 THR A O 1
ATOM 708 N N . GLU A 1 89 ? 1.032 11.572 -8.974 1.00 58.47 89 GLU A N 1
ATOM 709 C CA . GLU A 1 89 ? -0.018 10.566 -8.767 1.00 58.47 89 GLU A CA 1
ATOM 710 C C . GLU A 1 89 ? -0.282 9.740 -10.031 1.00 58.47 89 GLU A C 1
ATOM 712 O O . GLU A 1 89 ? -0.682 8.594 -9.923 1.00 58.47 89 GLU A O 1
ATOM 717 N N . GLN A 1 90 ? 0.007 10.289 -11.217 1.00 61.38 90 GLN A N 1
ATOM 718 C CA . GLN A 1 90 ? -0.140 9.601 -12.505 1.00 61.38 90 GLN A CA 1
ATOM 719 C C . GLN A 1 90 ? 1.034 8.667 -12.829 1.00 61.38 90 GLN A C 1
ATOM 721 O O . GLN A 1 90 ? 0.972 7.919 -13.802 1.00 61.38 90 GLN A O 1
ATOM 726 N N . LEU A 1 91 ? 2.127 8.714 -12.053 1.00 74.38 91 LEU A N 1
ATOM 727 C CA . LEU A 1 91 ? 3.237 7.769 -12.223 1.00 74.38 91 LEU A CA 1
ATOM 728 C C . LEU A 1 91 ? 2.827 6.350 -11.817 1.00 74.38 91 LEU A C 1
ATOM 730 O O . LEU A 1 91 ? 3.405 5.382 -12.314 1.00 74.38 91 LEU A O 1
ATOM 734 N N . HIS A 1 92 ? 1.840 6.251 -10.928 1.00 82.19 92 HIS A N 1
ATOM 735 C CA . HIS A 1 92 ? 1.307 5.016 -10.384 1.00 82.19 92 HIS A CA 1
ATOM 736 C C . HIS A 1 92 ? -0.167 4.876 -10.764 1.00 82.19 92 HIS A C 1
ATOM 738 O O . HIS A 1 92 ? -0.923 5.842 -10.730 1.00 82.19 92 HIS A O 1
ATOM 744 N N . ASP A 1 93 ? -0.594 3.661 -11.075 1.00 85.19 93 ASP A N 1
ATOM 745 C CA . ASP A 1 93 ? -1.991 3.354 -11.348 1.00 85.19 93 ASP A CA 1
ATOM 746 C C . ASP A 1 93 ? -2.616 2.765 -10.083 1.00 85.19 93 ASP A C 1
ATOM 748 O O . ASP A 1 93 ? -2.791 1.554 -9.941 1.00 85.19 93 ASP A O 1
ATOM 752 N N . TYR A 1 94 ? -2.895 3.646 -9.117 1.00 80.69 94 TYR A N 1
ATOM 753 C CA . TYR A 1 94 ? -3.495 3.256 -7.839 1.00 80.69 94 TYR A CA 1
ATOM 754 C C . TYR A 1 94 ? -4.825 2.517 -8.039 1.00 80.69 94 TYR A C 1
ATOM 756 O O . TYR A 1 94 ? -5.115 1.585 -7.294 1.00 80.69 94 TYR A O 1
ATOM 764 N N . ALA A 1 95 ? -5.603 2.895 -9.059 1.00 79.12 95 ALA A N 1
ATOM 765 C CA . ALA A 1 95 ? -6.874 2.253 -9.374 1.00 79.12 95 ALA A CA 1
ATOM 766 C C . ALA A 1 95 ? -6.668 0.805 -9.836 1.00 79.12 95 ALA A C 1
ATOM 768 O O . ALA A 1 95 ? -7.305 -0.098 -9.294 1.00 79.12 95 ALA A O 1
ATOM 769 N N . ALA A 1 96 ? -5.736 0.562 -10.764 1.00 85.88 96 ALA A N 1
ATOM 770 C CA . ALA A 1 96 ? -5.404 -0.796 -11.183 1.00 85.88 96 ALA A CA 1
ATOM 771 C C . ALA A 1 96 ? -4.838 -1.627 -10.024 1.00 85.88 96 ALA A C 1
ATOM 773 O O . ALA A 1 96 ? -5.203 -2.788 -9.859 1.00 85.88 96 ALA A O 1
ATOM 774 N N . GLU A 1 97 ? -3.971 -1.058 -9.182 1.00 88.12 97 GLU A N 1
ATOM 775 C CA . GLU A 1 97 ? -3.445 -1.772 -8.013 1.00 88.12 97 GLU A CA 1
ATOM 776 C C . GLU A 1 97 ? -4.544 -2.159 -7.018 1.00 88.12 97 GLU A C 1
ATOM 778 O O . GLU A 1 97 ? -4.502 -3.260 -6.463 1.00 88.12 97 GLU A O 1
ATOM 783 N N . HIS A 1 98 ? -5.534 -1.286 -6.811 1.00 83.25 98 HIS A N 1
ATOM 784 C CA . HIS A 1 98 ? -6.700 -1.579 -5.975 1.00 83.25 98 HIS A CA 1
ATOM 785 C C . HIS A 1 98 ? -7.562 -2.676 -6.586 1.00 83.25 98 HIS A C 1
ATOM 787 O O . HIS A 1 98 ? -7.861 -3.639 -5.890 1.00 83.25 98 HIS A O 1
ATOM 793 N N . GLU A 1 99 ? -7.872 -2.597 -7.881 1.00 82.94 99 GLU A N 1
ATOM 794 C CA . GLU A 1 99 ? -8.638 -3.631 -8.589 1.00 82.94 99 GLU A CA 1
ATOM 795 C C . GLU A 1 99 ? -7.964 -5.008 -8.467 1.00 82.94 99 GLU A C 1
ATOM 797 O O . GLU A 1 99 ? -8.612 -6.019 -8.186 1.00 82.94 99 GLU A O 1
ATOM 802 N N . ARG A 1 100 ? -6.634 -5.064 -8.626 1.00 88.81 100 ARG A N 1
ATOM 803 C CA . ARG A 1 100 ? -5.867 -6.307 -8.457 1.00 88.81 100 ARG A CA 1
ATOM 804 C C . ARG A 1 100 ? -5.912 -6.819 -7.022 1.00 88.81 100 ARG A C 1
ATOM 806 O O . ARG A 1 100 ? -6.010 -8.030 -6.824 1.00 88.81 100 ARG A O 1
ATOM 813 N N . LEU A 1 101 ? -5.820 -5.930 -6.035 1.00 85.44 101 LEU A N 1
ATOM 814 C CA . LEU A 1 101 ? -5.936 -6.305 -4.631 1.00 85.44 101 LEU A CA 1
ATOM 815 C C . LEU A 1 101 ? -7.329 -6.871 -4.318 1.00 85.44 101 LEU A C 1
ATOM 817 O O . LEU A 1 101 ? -7.422 -7.924 -3.688 1.00 85.44 101 LEU A O 1
ATOM 821 N N . ASP A 1 102 ? -8.388 -6.221 -4.789 1.00 79.94 102 ASP A N 1
ATOM 822 C CA . ASP A 1 102 ? -9.763 -6.671 -4.574 1.00 79.94 102 ASP A CA 1
ATOM 823 C C . ASP A 1 102 ? -9.995 -8.052 -5.192 1.00 79.94 102 ASP A C 1
ATOM 825 O O . ASP A 1 102 ? -10.494 -8.949 -4.515 1.00 79.94 102 ASP A O 1
ATOM 829 N N . ALA A 1 103 ? -9.505 -8.286 -6.413 1.00 83.31 103 ALA A N 1
ATOM 830 C CA . ALA A 1 103 ? -9.572 -9.600 -7.049 1.00 83.31 103 ALA A CA 1
ATOM 831 C C . ALA A 1 103 ? -8.844 -10.695 -6.239 1.00 83.31 103 ALA A C 1
ATOM 833 O O . ALA A 1 103 ? -9.334 -11.820 -6.121 1.00 83.31 103 ALA A O 1
ATOM 834 N N . LEU A 1 104 ? -7.682 -10.383 -5.650 1.00 87.06 104 LEU A N 1
ATOM 835 C CA . LEU A 1 104 ? -6.963 -11.312 -4.767 1.00 87.06 104 LEU A CA 1
ATOM 836 C C . LEU A 1 104 ? -7.725 -11.575 -3.462 1.00 87.06 104 LEU A C 1
ATOM 838 O O . LEU A 1 104 ? -7.680 -12.691 -2.937 1.00 87.06 104 LEU A O 1
ATOM 842 N N . ALA A 1 105 ? -8.392 -10.555 -2.927 1.00 81.88 105 ALA A N 1
ATOM 843 C CA . ALA A 1 105 ? -9.165 -10.653 -1.700 1.00 81.88 105 ALA A CA 1
ATOM 844 C C . ALA A 1 105 ? -10.434 -11.488 -1.899 1.00 81.88 105 ALA A C 1
ATOM 846 O O . ALA A 1 105 ? -10.711 -12.386 -1.106 1.00 81.88 105 ALA A O 1
ATOM 847 N N . ASP A 1 106 ? -11.155 -11.252 -2.995 1.00 76.50 106 ASP A N 1
ATOM 848 C CA . ASP A 1 106 ? -12.359 -11.998 -3.363 1.00 76.50 106 ASP A CA 1
ATOM 849 C C . ASP A 1 106 ? -12.043 -13.469 -3.679 1.00 76.50 106 ASP A C 1
ATOM 851 O O . ASP A 1 106 ? -12.833 -14.361 -3.370 1.00 76.50 106 ASP A O 1
ATOM 855 N N . ALA A 1 107 ? -10.847 -13.752 -4.206 1.00 83.81 107 ALA A N 1
ATOM 856 C CA . ALA A 1 107 ? -10.333 -15.111 -4.373 1.00 83.81 107 ALA A CA 1
ATOM 857 C C . ALA A 1 107 ? -9.842 -15.763 -3.060 1.00 83.81 107 ALA A C 1
ATOM 859 O O . ALA A 1 107 ? -9.401 -16.914 -3.071 1.00 83.81 107 ALA A O 1
ATOM 860 N N . GLY A 1 108 ? -9.870 -15.046 -1.931 1.00 80.88 108 GLY A N 1
ATOM 861 C CA . GLY A 1 108 ? -9.419 -15.535 -0.625 1.00 80.88 108 GLY A CA 1
ATOM 862 C C . GLY A 1 108 ? -7.901 -15.709 -0.497 1.00 80.88 108 GLY A C 1
ATOM 863 O O . GLY A 1 108 ? -7.434 -16.352 0.443 1.00 80.88 108 GLY A O 1
ATOM 864 N N . VAL A 1 109 ? -7.119 -15.154 -1.428 1.00 91.31 109 VAL A N 1
ATOM 865 C CA . VAL A 1 109 ? -5.647 -15.233 -1.420 1.00 91.31 109 VAL A CA 1
ATOM 866 C C . VAL A 1 109 ? -5.061 -14.286 -0.372 1.00 91.31 109 VAL A C 1
ATOM 868 O O . VAL A 1 109 ? -4.060 -14.599 0.277 1.00 91.31 109 VAL A O 1
ATOM 871 N N . VAL A 1 110 ? -5.695 -13.129 -0.185 1.00 86.75 110 VAL A N 1
ATOM 872 C CA . VAL A 1 110 ? -5.319 -12.130 0.819 1.00 86.75 110 VAL A CA 1
ATOM 873 C C . VAL A 1 110 ? -6.537 -11.706 1.632 1.00 86.75 110 VAL A C 1
ATOM 875 O O . VAL A 1 110 ? -7.663 -11.737 1.152 1.00 86.75 110 VAL A O 1
ATOM 878 N N . GLU A 1 111 ? -6.321 -11.282 2.873 1.00 81.44 111 GLU A N 1
ATOM 879 C CA . GLU A 1 111 ? -7.351 -10.653 3.699 1.00 81.44 111 GLU A CA 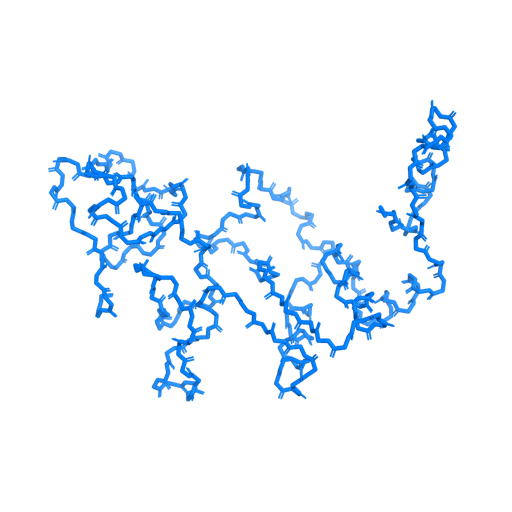1
ATOM 880 C C . GLU A 1 111 ? -7.104 -9.139 3.704 1.00 81.44 111 GLU A C 1
ATOM 882 O O . GLU A 1 111 ? -6.112 -8.657 4.261 1.00 81.44 111 GLU A O 1
ATOM 887 N N . VAL A 1 112 ? -8.004 -8.369 3.094 1.00 73.69 112 VAL A N 1
ATOM 888 C CA . VAL A 1 112 ? -8.009 -6.910 3.251 1.00 73.69 112 VAL A CA 1
ATOM 889 C C . VAL A 1 112 ? -8.551 -6.612 4.643 1.00 73.69 112 VAL A C 1
ATOM 891 O O . VAL A 1 112 ? -9.737 -6.751 4.913 1.00 73.69 112 VAL A O 1
ATOM 894 N N . ALA A 1 113 ? -7.654 -6.244 5.552 1.00 64.38 113 ALA A N 1
ATOM 895 C CA . ALA A 1 113 ? -7.946 -6.064 6.969 1.00 64.38 113 ALA A CA 1
ATOM 896 C C . ALA A 1 113 ? -8.049 -4.579 7.352 1.00 64.38 113 ALA A C 1
ATOM 898 O O . ALA A 1 113 ? -7.872 -4.205 8.512 1.00 64.38 113 ALA A O 1
ATOM 899 N N . GLN A 1 114 ? -8.309 -3.715 6.371 1.00 54.59 114 GLN A N 1
ATOM 900 C CA . GLN A 1 114 ? -8.431 -2.284 6.599 1.00 54.59 114 GLN A CA 1
ATOM 901 C C . GLN A 1 114 ? -9.638 -1.964 7.489 1.00 54.59 114 GLN A C 1
ATOM 903 O O . GLN A 1 114 ? -10.680 -2.610 7.358 1.00 54.59 114 GLN A O 1
ATOM 908 N N . PRO A 1 115 ? -9.526 -0.957 8.371 1.00 47.50 115 PRO A N 1
ATOM 909 C CA . PRO A 1 115 ? -10.687 -0.451 9.078 1.00 47.50 115 PRO A CA 1
ATOM 910 C C . PRO A 1 115 ? -11.704 0.075 8.051 1.00 47.50 115 PRO A C 1
ATOM 912 O O . PRO A 1 115 ? -11.452 1.035 7.331 1.00 47.50 115 PRO A O 1
ATOM 915 N N . CYS A 1 116 ? -12.851 -0.600 7.972 1.00 48.44 116 CYS A N 1
ATOM 916 C CA . CYS A 1 116 ? -14.039 -0.168 7.233 1.00 48.44 116 CYS A CA 1
ATOM 917 C C . CYS A 1 116 ? -13.853 0.045 5.717 1.00 48.44 116 CYS A C 1
ATOM 919 O O . CYS A 1 116 ? -14.262 1.070 5.180 1.00 48.44 116 CYS A O 1
ATOM 921 N N . LEU A 1 117 ? -13.281 -0.930 5.007 1.00 43.38 117 LEU A N 1
ATOM 922 C CA . LEU A 1 117 ? -13.418 -1.027 3.549 1.00 43.38 117 LEU A CA 1
ATOM 923 C C . LEU A 1 117 ? -14.397 -2.126 3.190 1.00 43.38 117 LEU A C 1
ATOM 925 O O . LEU A 1 117 ? -14.028 -3.282 3.009 1.00 43.38 117 LEU A O 1
ATOM 929 N N . ARG A 1 118 ? -15.659 -1.738 3.125 1.00 39.41 118 ARG A N 1
ATOM 930 C CA . ARG A 1 118 ? -16.615 -2.117 2.085 1.00 39.41 118 ARG A CA 1
ATOM 931 C C . ARG A 1 118 ? -17.889 -1.356 2.415 1.00 39.41 118 ARG A C 1
ATOM 933 O O . ARG A 1 118 ? -18.250 -1.217 3.584 1.00 39.41 118 ARG A O 1
ATOM 940 N N . GLY A 1 119 ? -18.484 -0.784 1.372 1.00 47.97 119 GLY A N 1
ATOM 941 C CA . GLY A 1 119 ? -19.732 -0.041 1.454 1.00 47.97 119 GLY A CA 1
ATOM 942 C C . GLY A 1 119 ? -20.849 -0.853 2.101 1.00 47.97 119 GLY A C 1
ATOM 943 O O . GLY A 1 119 ? -20.693 -2.030 2.425 1.00 47.97 119 GLY A O 1
ATOM 944 N N . CYS A 1 120 ? -21.978 -0.183 2.299 1.00 49.91 120 CYS A N 1
ATOM 945 C CA . CYS A 1 120 ? -23.091 -0.650 3.109 1.00 49.91 120 CYS A CA 1
ATOM 946 C C . CYS A 1 120 ? -23.394 -2.137 2.935 1.00 49.91 120 CYS A C 1
ATOM 948 O O . CYS A 1 120 ? -23.562 -2.628 1.820 1.00 49.91 120 CYS A O 1
ATOM 950 N N . GLN A 1 121 ? -23.432 -2.853 4.062 1.00 49.88 121 GLN A N 1
ATOM 951 C CA . GLN A 1 121 ? -23.742 -4.281 4.116 1.00 49.88 121 GLN A CA 1
ATOM 952 C C . GLN A 1 121 ? -25.050 -4.590 3.372 1.00 49.88 121 GLN A C 1
ATOM 954 O O . GLN A 1 121 ? -25.157 -5.635 2.737 1.00 49.88 121 GLN A O 1
ATOM 959 N N . ASP A 1 122 ? -25.997 -3.653 3.396 1.00 47.16 122 ASP A N 1
ATOM 960 C CA . ASP A 1 122 ? -27.290 -3.754 2.720 1.00 47.16 122 ASP A CA 1
ATOM 961 C C . ASP A 1 122 ? -27.194 -3.659 1.184 1.00 47.16 122 ASP A C 1
ATOM 963 O O . ASP A 1 122 ? -28.044 -4.202 0.485 1.00 47.16 122 ASP A O 1
ATOM 967 N N . GLU A 1 123 ? -26.151 -3.021 0.643 1.00 42.19 123 GLU A N 1
ATOM 968 C CA . GLU A 1 123 ? -25.918 -2.884 -0.805 1.00 42.19 123 GLU A CA 1
ATOM 969 C C . GLU A 1 123 ? -24.914 -3.915 -1.335 1.00 42.19 123 GLU A C 1
ATOM 971 O O . GLU A 1 123 ? -25.065 -4.434 -2.440 1.00 42.19 123 GLU A O 1
ATOM 976 N N . THR A 1 124 ? -23.874 -4.219 -0.555 1.00 42.59 124 THR A N 1
ATOM 977 C CA . THR A 1 124 ? -22.759 -5.080 -0.980 1.00 42.59 124 THR A CA 1
ATOM 978 C C . THR A 1 124 ? -22.884 -6.520 -0.487 1.00 42.59 124 THR A C 1
ATOM 980 O O . THR A 1 124 ? -22.163 -7.395 -0.962 1.00 42.59 124 THR A O 1
ATOM 983 N N . GLY A 1 125 ? -23.756 -6.787 0.492 1.00 43.81 125 GLY A N 1
ATOM 984 C CA . GLY A 1 125 ? -23.856 -8.081 1.172 1.00 43.81 125 GLY A CA 1
ATOM 985 C C . GLY A 1 125 ? -22.647 -8.423 2.052 1.00 43.81 125 GLY A C 1
ATOM 986 O O . GLY A 1 125 ? -22.614 -9.504 2.642 1.00 43.81 125 GLY A O 1
ATOM 987 N N . VAL A 1 126 ? -21.649 -7.533 2.160 1.00 41.25 126 VAL A N 1
ATOM 988 C CA . VAL A 1 126 ? -20.428 -7.776 2.933 1.00 41.25 126 VAL A CA 1
ATOM 989 C C . VAL A 1 126 ? -20.537 -7.103 4.302 1.00 41.25 126 VAL A C 1
ATOM 991 O O . VAL A 1 126 ? -20.652 -5.881 4.380 1.00 41.25 126 VAL A O 1
ATOM 994 N N . PRO A 1 127 ? -20.507 -7.868 5.409 1.00 48.47 127 PRO A N 1
ATOM 995 C CA . PRO A 1 127 ? -20.621 -7.297 6.741 1.00 48.47 127 PRO A CA 1
ATOM 996 C C . PRO A 1 127 ? -19.406 -6.434 7.087 1.00 48.47 127 PRO A C 1
ATOM 998 O O . PRO A 1 127 ? -18.259 -6.811 6.845 1.00 48.47 127 PRO A O 1
ATOM 1001 N N . CYS A 1 128 ? -19.674 -5.299 7.730 1.00 53.25 128 CYS A N 1
ATOM 1002 C CA . CYS A 1 128 ? -18.680 -4.363 8.246 1.00 53.25 128 CYS A CA 1
ATOM 1003 C C . CYS A 1 128 ? -17.936 -4.989 9.445 1.00 53.25 128 CYS A C 1
ATOM 1005 O O . CYS A 1 128 ? -18.244 -4.740 10.613 1.00 53.25 128 CYS A O 1
ATOM 1007 N N . GLN A 1 129 ? -16.994 -5.890 9.171 1.00 45.28 129 GLN A N 1
ATOM 1008 C CA . GLN A 1 129 ? -16.270 -6.625 10.203 1.00 45.28 129 GLN A CA 1
ATOM 1009 C C . GLN A 1 129 ? -14.974 -5.889 10.561 1.00 45.28 129 GLN A C 1
ATOM 1011 O O . GLN A 1 129 ? -14.151 -5.609 9.698 1.00 45.28 129 GLN A O 1
ATOM 1016 N N . LYS A 1 130 ? -14.777 -5.627 11.862 1.00 45.50 130 LYS A N 1
ATOM 1017 C CA . LYS A 1 130 ? -13.571 -5.003 12.451 1.00 45.50 130 LYS A CA 1
ATOM 1018 C C . LYS A 1 130 ? -13.405 -3.490 12.228 1.00 45.50 130 LYS A C 1
ATOM 1020 O O . LYS A 1 130 ? -12.281 -2.993 12.248 1.00 45.50 130 LYS A O 1
ATOM 1025 N N . CYS A 1 131 ? -14.492 -2.729 12.109 1.00 49.78 131 CYS A N 1
ATOM 1026 C CA . CYS A 1 131 ? -14.400 -1.292 12.373 1.00 49.78 131 CYS A CA 1
ATOM 1027 C C . CYS A 1 131 ? -14.019 -1.061 13.831 1.00 49.78 131 CYS A C 1
ATOM 1029 O O . CYS A 1 131 ? -14.617 -1.648 14.740 1.00 49.78 131 CYS A O 1
ATOM 1031 N N . ALA A 1 132 ? -13.016 -0.215 14.052 1.00 41.47 132 ALA A N 1
ATOM 1032 C CA . ALA A 1 132 ? -12.707 0.232 15.394 1.00 41.47 132 ALA A CA 1
ATOM 1033 C C . ALA A 1 132 ? -13.942 0.928 16.000 1.00 41.47 132 ALA A C 1
ATOM 1035 O O . ALA A 1 132 ? -14.761 1.479 15.254 1.00 41.47 132 ALA A O 1
ATOM 1036 N N . PRO A 1 133 ? -14.116 0.898 17.333 1.00 37.72 133 PRO A N 1
ATOM 1037 C CA . PRO A 1 133 ? -15.162 1.678 17.983 1.00 37.72 133 PRO A CA 1
ATOM 1038 C C . PRO A 1 133 ? -15.146 3.124 17.453 1.00 37.72 133 PRO A C 1
ATOM 1040 O O . PRO A 1 133 ? -14.084 3.728 17.366 1.00 37.72 133 PRO A O 1
ATOM 1043 N N . GLY A 1 134 ? -16.300 3.682 17.069 1.00 37.88 134 GLY A N 1
ATOM 1044 C CA . GLY A 1 134 ? -16.380 5.052 16.529 1.00 37.88 134 GLY A CA 1
ATOM 1045 C C . GLY A 1 134 ? -16.133 5.207 15.035 1.00 37.88 134 GLY A C 1
ATOM 1046 O O . GLY A 1 134 ? -16.289 6.301 14.507 1.00 37.88 134 GLY A O 1
ATOM 1047 N N . SER A 1 135 ? -15.755 4.129 14.354 1.00 45.19 135 SER A N 1
ATOM 1048 C CA . SER A 1 135 ? -15.696 4.073 12.896 1.00 45.19 135 SER A CA 1
ATOM 1049 C C . SER A 1 135 ? -16.974 3.429 12.349 1.00 45.19 135 SER A C 1
ATOM 1051 O O . SER A 1 135 ? -17.488 2.474 12.939 1.00 45.19 135 SER A O 1
ATOM 1053 N N . ALA A 1 136 ? -17.464 3.924 11.215 1.00 47.75 136 ALA A N 1
ATOM 1054 C CA . 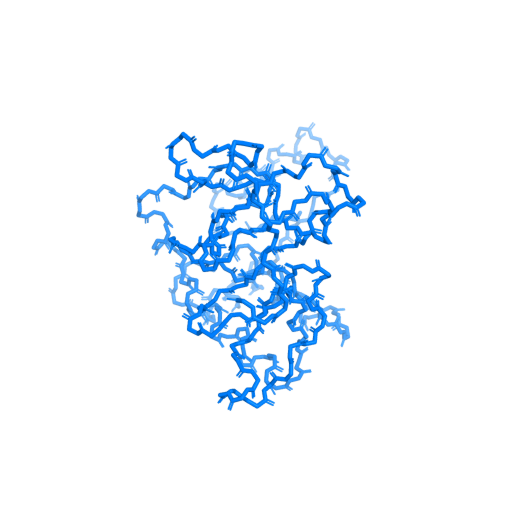ALA A 1 136 ? -18.628 3.391 10.512 1.00 47.75 136 ALA A CA 1
ATOM 1055 C C . ALA A 1 136 ? -18.287 3.082 9.046 1.00 47.75 136 ALA A C 1
ATOM 1057 O O . ALA A 1 136 ? -17.584 3.840 8.386 1.00 47.75 136 ALA A O 1
ATOM 1058 N N . CYS A 1 137 ? -18.794 1.978 8.500 1.00 52.34 137 CYS A N 1
ATOM 1059 C CA . CYS A 1 137 ? -18.810 1.809 7.048 1.00 52.34 137 CYS A CA 1
ATOM 1060 C C . CYS A 1 137 ? -19.888 2.757 6.486 1.00 52.34 137 CYS A C 1
ATOM 1062 O O . CYS A 1 137 ? -21.068 2.519 6.720 1.00 52.34 137 CYS A O 1
ATOM 1064 N N . ALA A 1 138 ? -19.511 3.842 5.804 1.00 46.84 138 ALA A N 1
ATOM 1065 C CA . ALA A 1 138 ? -20.477 4.800 5.253 1.00 46.84 138 ALA A CA 1
ATOM 1066 C C . ALA A 1 138 ? -20.962 4.389 3.849 1.00 46.84 138 ALA A C 1
ATOM 1068 O O . ALA A 1 138 ? -20.159 3.970 3.010 1.00 46.84 138 ALA A O 1
ATOM 1069 N N . CYS A 1 139 ? -22.262 4.554 3.565 1.00 41.91 139 CYS A N 1
ATOM 1070 C CA . CYS A 1 139 ? -22.819 4.341 2.221 1.00 41.91 139 CYS A CA 1
ATOM 1071 C C . CYS A 1 139 ? -22.286 5.406 1.254 1.00 41.91 139 CYS A C 1
ATOM 1073 O O . CYS A 1 139 ? -22.215 6.586 1.598 1.00 41.91 139 CYS A O 1
ATOM 1075 N N . GLY A 1 140 ? -21.896 5.001 0.042 1.00 38.62 140 GLY A N 1
ATOM 1076 C CA . GLY A 1 140 ? -21.413 5.921 -0.997 1.00 38.62 140 GLY A CA 1
ATOM 1077 C C . GLY A 1 140 ? -20.041 6.563 -0.738 1.00 38.62 140 GLY A C 1
ATOM 1078 O O . GLY A 1 140 ? -19.542 7.288 -1.596 1.00 38.62 140 GLY A O 1
ATOM 1079 N N . GLY A 1 141 ? -19.400 6.288 0.402 1.00 40.22 141 GLY A N 1
ATOM 1080 C CA . GLY A 1 141 ? -17.998 6.620 0.635 1.00 40.22 141 GLY A CA 1
ATOM 1081 C C . GLY A 1 141 ? -17.124 5.500 0.086 1.00 40.22 141 GLY A C 1
ATOM 1082 O O . GLY A 1 141 ? -17.012 4.449 0.707 1.00 40.22 141 GLY A O 1
ATOM 1083 N N . GLY A 1 142 ? -16.498 5.686 -1.074 1.00 38.44 142 GLY A N 1
ATOM 1084 C CA . GLY A 1 142 ? -15.669 4.644 -1.698 1.00 38.44 142 GLY A CA 1
ATOM 1085 C C . GLY A 1 142 ? -14.327 4.388 -0.994 1.00 38.44 142 GLY A C 1
ATOM 1086 O O . GLY A 1 142 ? -13.338 4.141 -1.683 1.00 38.44 142 GLY A O 1
ATOM 1087 N N . HIS A 1 143 ? -14.200 4.656 0.313 1.00 44.88 143 HIS A N 1
ATOM 1088 C CA . HIS A 1 143 ? -12.907 4.954 0.945 1.00 44.88 143 HIS A CA 1
ATOM 1089 C C . HIS A 1 143 ? -12.768 4.279 2.314 1.00 44.88 143 HIS A C 1
ATOM 1091 O O . HIS A 1 143 ? -13.735 4.280 3.077 1.00 44.88 143 HIS A O 1
ATOM 1097 N N . PRO A 1 144 ? -11.570 3.770 2.666 1.00 46.00 144 PRO A N 1
ATOM 1098 C CA . PRO A 1 144 ? -11.297 3.320 4.026 1.00 46.00 144 PRO A CA 1
ATOM 1099 C C . PRO A 1 144 ? -11.482 4.461 5.010 1.00 46.00 144 PRO A C 1
ATOM 1101 O O . PRO A 1 144 ? -11.041 5.582 4.755 1.00 46.00 144 PRO A O 1
ATOM 1104 N N . LEU A 1 145 ? -12.053 4.162 6.172 1.00 47.06 145 LEU A N 1
ATOM 1105 C CA . LEU A 1 145 ? -11.851 5.032 7.318 1.00 47.06 145 LEU A CA 1
ATOM 1106 C C . LEU A 1 145 ? -10.448 4.779 7.886 1.00 47.06 145 LEU A C 1
ATOM 1108 O O . LEU A 1 145 ? -9.968 3.646 7.895 1.00 47.06 145 LEU A O 1
ATOM 1112 N N . PRO A 1 146 ? -9.748 5.817 8.356 1.00 47.41 146 PRO A N 1
ATOM 1113 C CA . PRO A 1 146 ? -8.426 5.644 8.936 1.00 47.41 146 PRO A CA 1
ATOM 1114 C C . PRO A 1 146 ? -8.499 4.857 10.251 1.00 47.41 146 PRO A C 1
ATOM 1116 O O . PRO A 1 146 ? -9.525 4.835 10.931 1.00 47.41 146 PRO A O 1
ATOM 1119 N N . LEU A 1 147 ? -7.381 4.223 10.622 1.00 45.91 147 LEU A N 1
ATOM 1120 C CA . LEU A 1 147 ? -7.231 3.551 11.914 1.00 45.91 147 LEU A CA 1
ATOM 1121 C C . LEU A 1 147 ? -7.595 4.525 13.044 1.00 45.91 147 LEU A C 1
ATOM 1123 O O . LEU A 1 147 ? -7.007 5.600 13.166 1.00 45.91 147 LEU A O 1
ATOM 1127 N N . ALA A 1 148 ? -8.575 4.143 13.854 1.00 50.97 148 ALA A N 1
ATOM 1128 C CA . ALA A 1 148 ? -9.069 4.965 14.940 1.00 50.97 148 ALA A CA 1
ATOM 1129 C C . ALA A 1 148 ? -8.008 5.121 16.045 1.00 50.97 148 ALA A C 1
ATOM 1131 O O . ALA A 1 148 ? -7.671 4.161 16.738 1.00 50.97 148 ALA A O 1
ATOM 1132 N N . LEU A 1 149 ? -7.495 6.336 16.232 1.00 53.31 149 LEU A N 1
ATOM 1133 C CA . LEU A 1 149 ? -6.809 6.751 17.450 1.00 53.31 149 LEU A CA 1
ATOM 1134 C C . LEU A 1 149 ? -7.858 7.041 18.535 1.00 53.31 149 LEU A C 1
ATOM 1136 O O . LEU A 1 149 ? -8.807 7.790 18.275 1.00 53.31 149 LEU A O 1
ATOM 1140 N N . PRO A 1 150 ? -7.704 6.498 19.756 1.00 59.72 150 PRO A N 1
ATOM 1141 C CA . PRO A 1 150 ? -8.578 6.834 20.874 1.00 59.72 150 PRO A CA 1
ATOM 1142 C C . PRO A 1 150 ? -8.598 8.346 21.141 1.00 59.72 150 PRO A C 1
ATOM 1144 O O . PRO A 1 150 ? -7.558 9.003 21.104 1.00 59.72 150 PRO A O 1
ATOM 1147 N N . GLY A 1 151 ? -9.773 8.899 21.449 1.00 67.12 151 GLY A N 1
ATOM 1148 C CA . GLY A 1 151 ? -9.923 10.316 21.808 1.00 67.12 151 GLY A CA 1
ATOM 1149 C C . GLY A 1 151 ? -10.218 11.272 20.654 1.00 67.12 151 GLY A C 1
ATOM 1150 O O . GLY A 1 151 ? -10.310 12.479 20.879 1.00 67.12 151 GLY A O 1
ATOM 1151 N N . PHE A 1 152 ? -10.423 10.739 19.453 1.00 70.25 152 PHE A N 1
ATOM 1152 C CA . PHE A 1 152 ? -10.879 11.481 18.283 1.00 70.25 152 PHE A CA 1
ATOM 1153 C C . PHE A 1 152 ? -12.209 10.907 17.784 1.00 70.25 152 PHE A C 1
ATOM 1155 O O . PHE A 1 152 ? -12.469 9.718 17.954 1.00 70.25 152 PHE A O 1
ATOM 1162 N N . CYS A 1 153 ? -13.061 11.736 17.187 1.00 72.38 153 CYS A N 1
ATOM 1163 C CA . CYS A 1 153 ? -14.272 11.298 16.485 1.00 72.38 153 CYS A CA 1
ATOM 1164 C C . CYS A 1 153 ? -14.679 12.328 15.425 1.00 72.38 153 CYS A C 1
ATOM 1166 O O . CYS A 1 153 ? -14.129 13.430 15.414 1.00 72.38 153 CYS A O 1
ATOM 1168 N N . HIS A 1 154 ? -15.604 11.977 14.527 1.00 70.62 154 HIS A N 1
ATOM 1169 C CA . HIS A 1 154 ? -16.144 12.912 13.538 1.00 70.62 154 HIS A CA 1
ATOM 1170 C C . HIS A 1 154 ? -17.551 13.397 13.887 1.00 70.62 154 HIS A C 1
ATOM 1172 O O . HIS A 1 154 ? -18.269 12.777 14.672 1.00 70.62 154 HIS A O 1
ATOM 1178 N N . LEU A 1 155 ? -17.939 14.511 13.267 1.00 67.69 155 LEU A N 1
ATOM 1179 C CA . LEU A 1 155 ? -19.304 15.034 13.314 1.00 67.69 155 LEU A CA 1
ATOM 1180 C C . LEU A 1 155 ? -20.275 14.156 12.500 1.00 67.69 155 LEU A C 1
ATOM 1182 O O . LEU A 1 155 ? -19.880 13.644 11.441 1.00 67.69 155 LEU A O 1
ATOM 1186 N N . PRO A 1 156 ? -21.557 14.059 12.904 1.00 61.91 156 PRO A N 1
ATOM 1187 C CA . PRO A 1 156 ? -22.609 13.481 12.072 1.00 61.91 156 PRO A CA 1
ATOM 1188 C C . PRO A 1 156 ? -22.616 14.129 10.681 1.00 61.91 156 PRO A C 1
ATOM 1190 O O . PRO A 1 156 ? -22.551 15.355 10.563 1.00 61.91 156 PRO A O 1
ATOM 1193 N N . ARG A 1 157 ? -22.667 13.316 9.617 1.00 59.34 157 ARG A N 1
ATOM 1194 C CA . ARG A 1 157 ? -22.681 13.759 8.203 1.00 59.34 157 ARG A CA 1
ATOM 1195 C C . ARG A 1 157 ? -21.446 14.528 7.705 1.00 59.34 157 ARG A C 1
ATOM 1197 O O . ARG A 1 157 ? -21.426 14.961 6.554 1.00 59.34 157 ARG A O 1
ATOM 1204 N N . ALA A 1 158 ? -20.396 14.675 8.511 1.00 61.81 158 ALA A N 1
ATOM 1205 C CA . ALA A 1 158 ? -19.128 15.277 8.097 1.00 61.81 158 ALA A CA 1
ATOM 1206 C C . ALA A 1 158 ? -17.968 14.307 8.353 1.00 61.81 158 ALA A C 1
ATOM 1208 O O . ALA A 1 158 ? -17.087 14.537 9.180 1.00 61.81 158 ALA A O 1
ATOM 1209 N N . LEU A 1 159 ? -17.959 13.235 7.554 1.00 58.25 159 LEU A N 1
ATOM 1210 C CA . LEU A 1 159 ? -17.006 12.114 7.594 1.00 58.25 159 LEU A CA 1
ATOM 1211 C C . LEU A 1 159 ? -15.531 12.517 7.412 1.00 58.25 159 LEU A C 1
ATOM 1213 O O . LEU A 1 159 ? -14.636 11.707 7.613 1.00 58.25 159 LEU A O 1
ATOM 1217 N N . HIS A 1 160 ? -15.265 13.757 7.002 1.00 60.84 160 HIS A N 1
ATOM 1218 C CA . HIS A 1 160 ? -13.925 14.297 6.784 1.00 60.84 160 HIS A CA 1
ATOM 1219 C C . HIS A 1 160 ? -13.469 15.252 7.895 1.00 60.84 160 HIS A C 1
ATOM 1221 O O . HIS A 1 160 ? -12.369 15.790 7.786 1.00 60.84 160 HIS A O 1
ATOM 1227 N N . CYS A 1 161 ? -14.280 15.505 8.929 1.00 68.44 161 CYS A N 1
ATOM 1228 C CA . CYS A 1 161 ? -13.953 16.392 10.049 1.00 68.44 161 CYS A CA 1
ATOM 1229 C C . CYS A 1 161 ? -13.901 15.592 11.352 1.00 68.44 161 CYS A C 1
ATOM 1231 O O . CYS A 1 161 ? -14.906 15.418 12.036 1.00 68.44 161 CYS A O 1
ATOM 1233 N N . PHE A 1 162 ? -12.703 15.127 11.686 1.00 73.06 162 PHE A N 1
ATOM 1234 C CA . PHE A 1 162 ? -12.352 14.461 12.921 1.00 73.06 162 PHE A CA 1
ATOM 1235 C C . PHE A 1 162 ? -11.697 15.459 13.862 1.00 73.06 162 PHE A C 1
ATOM 1237 O O . PHE A 1 162 ? -10.741 16.150 13.496 1.00 73.06 162 PHE A O 1
ATOM 1244 N N . TYR A 1 163 ? -12.202 15.519 15.084 1.00 72.19 163 TYR A N 1
ATOM 1245 C CA . TYR A 1 163 ? -11.741 16.439 16.107 1.00 72.19 163 TYR A CA 1
ATOM 1246 C C . TYR A 1 163 ? -11.333 15.696 17.374 1.00 72.19 163 TYR A C 1
ATOM 1248 O O . TYR A 1 163 ? -11.829 14.609 17.673 1.00 72.19 163 TYR A O 1
ATOM 1256 N N . ALA A 1 164 ? -10.407 16.301 18.118 1.00 74.62 164 ALA A N 1
ATOM 1257 C CA . ALA A 1 164 ? -10.022 15.825 19.436 1.00 74.62 164 ALA A CA 1
ATOM 1258 C C . ALA A 1 164 ? -11.150 16.117 20.425 1.00 74.62 164 ALA A C 1
ATOM 1260 O O . ALA A 1 164 ? -11.614 17.256 20.539 1.00 74.62 164 ALA A O 1
ATOM 1261 N N . CYS A 1 165 ? -11.582 15.096 21.148 1.00 74.81 165 CYS A N 1
ATOM 1262 C CA . CYS A 1 165 ? -12.663 15.249 22.098 1.00 74.81 165 CYS A CA 1
ATOM 1263 C C . CYS A 1 165 ? -12.190 15.885 23.403 1.00 74.81 165 CYS A C 1
ATOM 1265 O O . CYS A 1 165 ? -11.125 15.515 23.902 1.00 74.81 165 CYS A O 1
ATOM 1267 N N . PRO A 1 166 ? -12.991 16.777 24.012 1.00 75.88 166 PRO A N 1
ATOM 1268 C CA . PRO A 1 166 ? -12.642 17.413 25.283 1.00 75.88 166 PRO A CA 1
ATOM 1269 C C . PRO A 1 166 ? -12.324 16.418 26.409 1.00 75.88 166 PRO A C 1
ATOM 1271 O O . PRO A 1 166 ? -11.413 16.645 27.198 1.00 75.88 166 PRO A O 1
ATOM 1274 N N . GLY A 1 167 ? -13.052 15.302 26.465 1.00 71.12 167 GLY A N 1
ATOM 1275 C CA . GLY A 1 167 ? -12.875 14.211 27.424 1.00 71.12 167 GLY A CA 1
ATOM 1276 C C . GLY A 1 167 ? -11.919 13.106 26.961 1.00 71.12 167 GLY A C 1
ATOM 1277 O O . GLY A 1 167 ? -11.873 12.040 27.576 1.00 71.12 167 GLY A O 1
ATOM 1278 N N . GLY A 1 168 ? -11.173 13.326 25.875 1.00 70.88 168 GLY A N 1
ATOM 1279 C CA . GLY A 1 168 ? -10.185 12.384 25.356 1.00 70.88 168 GLY A CA 1
ATOM 1280 C C . GLY A 1 168 ? -10.760 10.998 25.042 1.00 70.88 168 GLY A C 1
ATOM 1281 O O . GLY A 1 168 ? -11.910 10.853 24.623 1.00 70.88 168 GLY A O 1
ATOM 1282 N N . ALA A 1 169 ? -9.942 9.960 25.234 1.00 67.62 169 ALA A N 1
ATOM 1283 C CA . ALA A 1 169 ? -10.274 8.574 24.888 1.00 67.62 169 ALA A CA 1
ATOM 1284 C C . ALA A 1 169 ? -11.467 7.988 25.660 1.00 67.62 169 ALA A C 1
ATOM 1286 O O . ALA A 1 169 ? -12.107 7.064 25.172 1.00 67.62 169 ALA A O 1
ATOM 1287 N N . ALA A 1 170 ? -11.783 8.525 26.841 1.00 66.00 170 ALA A N 1
ATOM 1288 C CA . ALA A 1 170 ? -12.939 8.084 27.620 1.00 66.00 170 ALA A CA 1
ATOM 1289 C C . ALA A 1 170 ? -14.269 8.547 27.003 1.00 66.00 170 ALA A C 1
ATOM 1291 O O . ALA A 1 170 ? -15.289 7.887 27.174 1.00 66.00 170 ALA A O 1
ATOM 1292 N N . GLN A 1 171 ? -14.252 9.677 26.292 1.00 69.56 171 GLN A N 1
ATOM 1293 C CA . GLN A 1 171 ? -15.427 10.227 25.621 1.00 69.56 171 GLN A CA 1
ATOM 1294 C C . GLN A 1 171 ? -15.575 9.690 24.197 1.00 69.56 171 GLN A C 1
ATOM 1296 O O . GLN A 1 171 ? -16.698 9.542 23.719 1.00 69.56 171 GLN A O 1
ATOM 1301 N N . CYS A 1 172 ? -14.456 9.433 23.513 1.00 67.44 172 CYS A N 1
ATOM 1302 C CA . CYS A 1 172 ? -14.467 9.223 22.072 1.00 67.44 172 CYS A CA 1
ATOM 1303 C C . CYS A 1 172 ? -13.891 7.875 21.650 1.00 67.44 172 CYS A C 1
ATOM 1305 O O . CYS A 1 172 ? -12.717 7.600 21.920 1.00 67.44 172 CYS A O 1
ATOM 1307 N N . PRO A 1 173 ? -14.705 7.064 20.952 1.00 55.31 173 PRO A N 1
ATOM 1308 C CA . PRO A 1 173 ? -14.386 5.672 20.668 1.00 55.31 173 PRO A CA 1
ATOM 1309 C C . PRO A 1 173 ? -13.247 5.503 19.640 1.00 55.31 173 PRO A C 1
ATOM 1311 O O . PRO A 1 173 ? -12.528 4.508 19.718 1.00 55.31 173 PRO A O 1
ATOM 1314 N N . GLY A 1 174 ? -12.997 6.512 18.791 1.00 58.69 174 GLY A N 1
ATOM 1315 C CA . GLY A 1 174 ? -11.741 6.697 18.059 1.00 58.69 174 GLY A CA 1
ATOM 1316 C C . GLY A 1 174 ? -11.889 7.199 16.609 1.00 58.69 174 GLY A C 1
ATOM 1317 O O . GLY A 1 174 ? -12.953 7.099 16.003 1.00 58.69 174 GLY A O 1
ATOM 1318 N N . GLY A 1 175 ? -10.800 7.750 16.055 1.00 58.12 175 GLY A N 1
ATOM 1319 C CA . GLY A 1 175 ? -10.709 8.319 14.698 1.00 58.12 175 GLY A CA 1
ATOM 1320 C C . GLY A 1 175 ? -9.270 8.749 14.340 1.00 58.12 175 GLY A C 1
ATOM 1321 O O . GLY A 1 175 ? -8.398 8.676 15.199 1.00 58.12 175 GLY A O 1
ATOM 1322 N N . PRO A 1 176 ? -8.960 9.199 13.113 1.00 56.47 176 PRO A N 1
ATOM 1323 C CA . PRO A 1 176 ? -7.648 9.755 12.794 1.00 56.47 176 PRO A CA 1
ATOM 1324 C C . PRO A 1 176 ? -7.340 10.959 13.690 1.00 56.47 176 PRO A C 1
ATOM 1326 O O . PRO A 1 176 ? -8.239 11.687 14.120 1.00 56.47 176 PRO A O 1
ATOM 1329 N N . GLY A 1 177 ? -6.051 11.188 13.936 1.00 50.22 177 GLY A N 1
ATOM 1330 C CA . GLY A 1 177 ? -5.557 12.318 14.720 1.00 50.22 177 GLY A CA 1
ATOM 1331 C C . GLY A 1 177 ? -5.751 13.642 13.989 1.00 50.22 177 GLY A C 1
ATOM 1332 O O . GLY A 1 177 ? -4.803 14.175 13.427 1.00 50.22 177 GLY A O 1
ATOM 1333 N N . GLY A 1 178 ? -6.980 14.157 14.009 1.00 59.00 178 GLY A N 1
ATOM 1334 C CA . GLY A 1 178 ? -7.374 15.416 13.390 1.00 59.00 178 GLY A CA 1
ATOM 1335 C C . GLY A 1 178 ? -7.459 15.356 11.863 1.00 59.00 178 GLY A C 1
ATOM 1336 O O . GLY A 1 178 ? -6.586 14.828 11.178 1.00 59.00 178 GLY A O 1
ATOM 1337 N N . SER A 1 179 ? -8.506 15.954 11.307 1.00 61.03 179 SER A N 1
ATOM 1338 C CA . SER A 1 179 ? -8.613 16.209 9.869 1.00 61.03 179 SER A CA 1
ATOM 1339 C C . SER A 1 179 ? -9.077 17.646 9.609 1.00 61.03 179 SER A C 1
ATOM 1341 O O . SER A 1 179 ? -9.293 18.426 10.539 1.00 61.03 179 SER A O 1
ATOM 1343 N N . ALA A 1 180 ? -9.156 18.045 8.338 1.00 59.81 180 ALA A N 1
ATOM 1344 C CA . ALA A 1 180 ? -9.485 19.414 7.950 1.00 59.81 180 ALA A CA 1
ATOM 1345 C C . ALA A 1 180 ? -10.966 19.738 8.219 1.00 59.81 180 ALA A C 1
ATOM 1347 O O . ALA A 1 180 ? -11.806 19.665 7.326 1.00 59.81 180 ALA A O 1
ATOM 1348 N N . CYS A 1 181 ? -11.283 20.110 9.456 1.00 67.56 181 CYS A N 1
ATOM 1349 C CA . CYS A 1 181 ? -12.581 20.674 9.802 1.00 67.56 181 CYS A CA 1
ATOM 1350 C C . CYS A 1 181 ? -12.767 22.078 9.191 1.00 67.56 181 CYS A C 1
ATOM 1352 O O . CYS A 1 181 ? -11.777 22.773 8.922 1.00 67.56 181 CYS A O 1
ATOM 1354 N N . PRO A 1 182 ? -14.020 22.531 8.990 1.00 68.75 182 PRO A N 1
ATOM 1355 C CA . PRO A 1 182 ? -14.308 23.884 8.521 1.00 68.75 182 PRO A CA 1
ATOM 1356 C C . PRO A 1 182 ? -13.589 24.948 9.360 1.00 68.75 182 PRO A C 1
ATOM 1358 O O . PRO A 1 182 ? -13.473 24.825 10.583 1.00 68.75 182 PRO A O 1
ATOM 1361 N N . ARG A 1 183 ? -13.100 26.019 8.719 1.00 64.75 183 ARG A N 1
ATOM 1362 C CA . ARG A 1 183 ? -12.425 27.111 9.441 1.00 64.75 183 ARG A CA 1
ATOM 1363 C C . ARG A 1 183 ? -13.356 27.685 10.509 1.00 64.75 183 ARG A C 1
ATO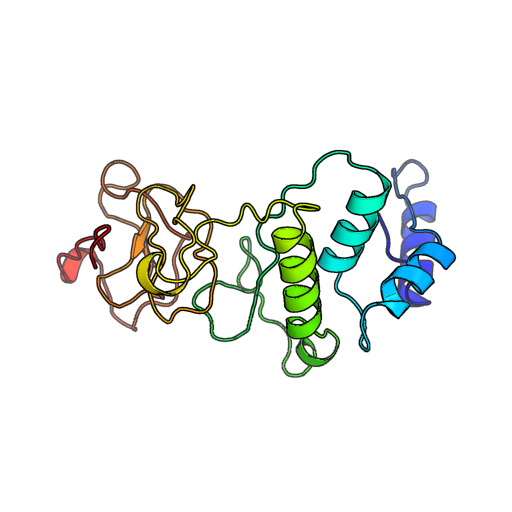M 1365 O O . ARG A 1 183 ? -14.472 28.080 10.200 1.00 64.75 183 ARG A O 1
ATOM 1372 N N . GLY A 1 184 ? -12.857 27.777 11.740 1.00 68.12 184 GLY A N 1
ATOM 1373 C CA . GLY A 1 184 ? -13.607 28.309 12.881 1.00 68.12 184 GLY A CA 1
ATOM 1374 C C . GLY A 1 184 ? -14.384 27.261 13.679 1.00 68.12 184 GLY A C 1
ATOM 1375 O O . GLY A 1 184 ? -14.881 27.595 14.753 1.00 68.12 184 GLY A O 1
ATOM 1376 N N . PHE A 1 185 ? -14.429 26.008 13.218 1.00 71.81 185 PHE A N 1
ATOM 1377 C CA . PHE A 1 185 ? -15.024 24.916 13.977 1.00 71.81 185 PHE A CA 1
ATOM 1378 C C . PHE A 1 185 ? -14.285 24.705 15.307 1.00 71.81 185 PHE A C 1
ATOM 1380 O O . PHE A 1 185 ? -13.059 24.572 15.346 1.00 71.81 185 PHE A O 1
ATOM 1387 N N . SER A 1 186 ? -15.041 24.676 16.405 1.00 74.06 186 SER A N 1
ATOM 1388 C CA . SER A 1 186 ? -14.534 24.376 17.741 1.00 74.06 186 SER A CA 1
ATOM 1389 C C . SER A 1 186 ? -15.477 23.384 18.421 1.00 74.06 186 SER A C 1
ATOM 1391 O O . SER A 1 186 ? -16.618 23.751 18.701 1.00 74.06 186 SER A O 1
ATOM 1393 N N . PRO A 1 187 ? -15.010 22.167 18.760 1.00 68.94 187 PRO A N 1
ATOM 1394 C CA . PRO A 1 187 ? -15.857 21.132 19.359 1.00 68.94 187 PRO A CA 1
ATOM 1395 C C . PRO A 1 187 ? -16.569 21.589 20.635 1.00 68.94 187 PRO A C 1
ATOM 1397 O O . PRO A 1 187 ? -17.717 21.232 20.879 1.00 68.94 187 PRO A O 1
ATOM 1400 N N . LEU A 1 188 ? -15.881 22.417 21.428 1.00 67.94 188 LEU A N 1
ATOM 1401 C CA . LEU A 1 188 ? -16.382 22.982 22.680 1.00 67.94 188 LEU A CA 1
ATOM 1402 C C . LEU A 1 188 ? -17.452 24.055 22.465 1.00 67.94 188 LEU A C 1
ATOM 1404 O O . LEU A 1 188 ? -18.373 24.155 23.264 1.00 67.94 188 LEU A O 1
ATOM 1408 N N . LYS A 1 189 ? -17.332 24.871 21.411 1.00 72.56 189 LYS A N 1
ATOM 1409 C CA . LYS A 1 189 ? -18.324 25.920 21.118 1.00 72.56 189 LYS A CA 1
ATOM 1410 C C . LYS A 1 189 ? -19.597 25.344 20.509 1.00 72.56 189 LYS A C 1
ATOM 1412 O O . LYS A 1 189 ? -20.672 25.879 20.737 1.00 72.56 189 LYS A O 1
ATOM 1417 N N . GLU A 1 190 ? -19.450 24.269 19.747 1.00 70.56 190 GLU A N 1
ATOM 1418 C CA . GLU A 1 190 ? -20.527 23.644 18.977 1.00 70.56 190 GLU A CA 1
ATOM 1419 C C . GLU A 1 190 ? -21.274 22.561 19.777 1.00 70.56 190 GLU A C 1
ATOM 1421 O O . GLU A 1 190 ? -22.204 21.959 19.252 1.00 70.56 190 GLU A O 1
ATOM 1426 N N . ASN A 1 191 ? -20.870 22.271 21.029 1.00 71.19 191 ASN A N 1
ATOM 1427 C CA . ASN A 1 191 ? -21.346 21.107 21.798 1.00 71.19 191 ASN A CA 1
ATOM 1428 C C . ASN A 1 191 ? -21.349 19.822 20.949 1.00 71.19 191 ASN A C 1
ATOM 1430 O O . ASN A 1 191 ? -22.292 19.030 20.975 1.00 71.19 191 ASN A O 1
ATOM 1434 N N . ALA A 1 192 ? -20.288 19.652 20.156 1.00 68.50 192 ALA A N 1
ATOM 1435 C CA . ALA A 1 192 ? -20.223 18.631 19.127 1.00 68.50 192 ALA A CA 1
ATOM 1436 C C . ALA A 1 192 ? -20.291 17.228 19.745 1.00 68.50 192 ALA A C 1
ATOM 1438 O O . ALA A 1 192 ? -19.448 16.844 20.564 1.00 68.50 192 ALA A O 1
ATOM 1439 N N . THR A 1 193 ? -21.290 16.456 19.329 1.00 70.69 193 THR A N 1
ATOM 1440 C CA . THR A 1 193 ? -21.425 15.038 19.659 1.00 70.69 193 THR A CA 1
ATOM 1441 C C . THR A 1 193 ? -20.772 14.200 18.569 1.00 70.69 193 THR A C 1
ATOM 1443 O O . THR A 1 193 ? -20.807 14.556 17.390 1.00 70.69 193 THR A O 1
ATOM 1446 N N . CYS A 1 194 ? -20.139 13.100 18.970 1.00 66.12 194 CYS A N 1
ATOM 1447 C CA . CYS A 1 194 ? -19.601 12.157 18.002 1.00 66.12 194 CYS A CA 1
ATOM 1448 C C . CYS A 1 194 ? -20.736 11.517 17.217 1.00 66.12 194 CYS A C 1
ATOM 1450 O O . CYS A 1 194 ? -21.762 11.171 17.806 1.00 66.12 194 CYS A O 1
ATOM 1452 N N . ALA A 1 195 ? -20.504 11.298 15.927 1.00 61.00 195 ALA A N 1
ATOM 1453 C CA . ALA A 1 195 ? -21.348 10.424 15.134 1.00 61.00 195 ALA A CA 1
ATOM 1454 C C . ALA A 1 195 ? -21.471 9.046 15.802 1.00 61.00 195 ALA A C 1
ATOM 1456 O O . ALA A 1 195 ? -20.490 8.470 16.292 1.00 61.00 195 ALA A O 1
ATOM 1457 N N . SER A 1 196 ? -22.696 8.545 15.856 1.00 55.66 196 SER A N 1
ATOM 1458 C CA . SER A 1 196 ? -23.016 7.198 16.295 1.00 55.66 196 SER A CA 1
ATOM 1459 C C . SER A 1 196 ? -22.855 6.203 15.141 1.00 55.66 196 SER A C 1
ATOM 1461 O O . SER A 1 196 ? -22.573 6.571 14.005 1.00 55.66 196 SER A O 1
ATOM 1463 N N . ARG A 1 197 ? -23.041 4.909 15.424 1.00 46.50 197 ARG A N 1
ATOM 1464 C CA . ARG A 1 197 ? -23.042 3.863 14.386 1.00 46.50 197 ARG A CA 1
ATOM 1465 C C . ARG A 1 197 ? -24.152 4.032 13.339 1.00 46.50 197 ARG A C 1
ATOM 1467 O O . ARG A 1 197 ? -24.078 3.363 12.315 1.00 46.50 197 ARG A O 1
ATOM 1474 N N . GLU A 1 198 ? -25.166 4.844 13.627 1.00 46.22 198 GLU A N 1
ATOM 1475 C CA . GLU A 1 198 ? -26.365 5.024 12.801 1.00 46.22 198 GLU A CA 1
ATOM 1476 C C . GLU A 1 198 ? -26.362 6.358 12.018 1.00 46.22 198 GLU A C 1
ATOM 1478 O O . GLU A 1 198 ? -27.296 6.601 11.256 1.00 46.22 198 GLU A O 1
ATOM 1483 N N . ASP A 1 199 ? -25.334 7.205 12.197 1.00 43.62 199 ASP A N 1
ATOM 1484 C CA . ASP A 1 199 ? -25.182 8.540 11.574 1.00 43.62 199 ASP A CA 1
ATOM 1485 C C . ASP A 1 199 ? -24.301 8.546 10.313 1.00 43.62 199 ASP A C 1
ATOM 1487 O O . ASP A 1 199 ? -24.539 9.425 9.444 1.00 43.62 199 ASP A O 1
#